Protein AF-A0A2N1Y2F4-F1 (afdb_monomer_lite)

Structure (mmCIF, N/CA/C/O backbone):
data_AF-A0A2N1Y2F4-F1
#
_entry.id   AF-A0A2N1Y2F4-F1
#
loop_
_atom_site.group_PDB
_atom_site.id
_atom_site.type_symbol
_atom_site.label_atom_id
_atom_site.label_alt_id
_atom_site.label_comp_id
_atom_site.label_asym_id
_atom_site.label_entity_id
_atom_site.label_seq_id
_atom_site.pdbx_PDB_ins_code
_atom_site.Cartn_x
_atom_site.Cartn_y
_atom_site.Cartn_z
_atom_site.occupancy
_atom_site.B_iso_or_equiv
_atom_site.auth_seq_id
_atom_site.auth_comp_id
_atom_site.auth_asym_id
_atom_site.auth_atom_id
_atom_site.pdbx_PDB_model_num
ATOM 1 N N . MET A 1 1 ? 34.103 -1.030 -14.761 1.00 36.00 1 MET A N 1
ATOM 2 C CA . MET A 1 1 ? 32.883 -1.861 -14.714 1.00 36.00 1 MET A CA 1
ATOM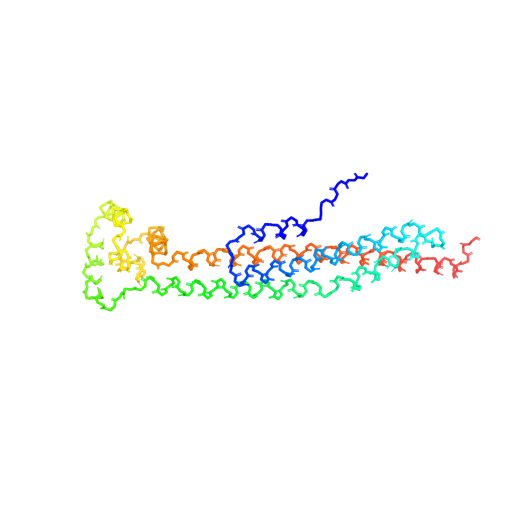 3 C C . MET A 1 1 ? 32.231 -1.621 -13.365 1.00 36.00 1 MET A C 1
ATOM 5 O O . MET A 1 1 ? 32.636 -2.229 -12.389 1.00 36.00 1 MET A O 1
ATOM 9 N N . THR A 1 2 ? 31.336 -0.640 -13.275 1.00 37.69 2 THR A N 1
ATOM 10 C CA . THR A 1 2 ? 30.526 -0.423 -12.071 1.00 37.69 2 THR A CA 1
ATOM 11 C C . THR A 1 2 ? 29.479 -1.523 -11.990 1.00 37.69 2 THR A C 1
ATOM 13 O O . THR A 1 2 ? 28.855 -1.870 -12.994 1.00 37.69 2 THR A O 1
ATOM 16 N N . ASP A 1 3 ? 29.346 -2.105 -10.806 1.00 40.69 3 ASP A N 1
ATOM 17 C CA . ASP A 1 3 ? 28.430 -3.195 -10.509 1.00 40.69 3 ASP A CA 1
ATOM 18 C C . ASP A 1 3 ? 26.986 -2.666 -10.550 1.00 40.69 3 ASP A C 1
ATOM 20 O O . ASP A 1 3 ? 26.437 -2.155 -9.575 1.00 40.69 3 ASP A O 1
ATOM 24 N N . PHE A 1 4 ? 26.399 -2.663 -11.747 1.00 45.97 4 PHE A N 1
ATOM 25 C CA . PHE A 1 4 ? 25.019 -2.250 -11.982 1.00 45.97 4 PHE A CA 1
ATOM 26 C C . PHE A 1 4 ? 24.084 -3.407 -11.633 1.00 45.97 4 PHE A C 1
ATOM 28 O O . PHE A 1 4 ? 23.581 -4.104 -12.522 1.00 45.97 4 PHE A O 1
ATOM 35 N N . SER A 1 5 ? 23.863 -3.605 -10.334 1.00 59.50 5 SER A N 1
ATOM 36 C CA . SER A 1 5 ? 22.701 -4.340 -9.832 1.00 59.50 5 SER A CA 1
ATOM 37 C C . SER A 1 5 ? 21.440 -3.747 -10.468 1.00 59.50 5 SER A C 1
ATOM 39 O O . SER A 1 5 ? 21.236 -2.534 -10.429 1.00 59.50 5 SER A O 1
ATOM 41 N N . ASN A 1 6 ? 20.622 -4.581 -11.117 1.00 70.88 6 ASN A N 1
ATOM 42 C CA . ASN A 1 6 ? 19.377 -4.147 -11.745 1.00 70.88 6 ASN A CA 1
ATOM 43 C C . ASN A 1 6 ? 18.407 -3.710 -10.628 1.00 70.88 6 ASN A C 1
ATOM 45 O O . ASN A 1 6 ? 17.896 -4.578 -9.916 1.00 70.88 6 ASN A O 1
ATOM 49 N N . PRO A 1 7 ? 18.111 -2.409 -10.454 1.00 75.00 7 PRO A N 1
ATOM 50 C CA . PRO A 1 7 ? 17.315 -1.935 -9.322 1.00 75.00 7 PRO A CA 1
ATOM 51 C C . PRO A 1 7 ? 15.892 -2.517 -9.317 1.00 75.00 7 PRO A C 1
ATOM 53 O O . PRO A 1 7 ? 15.307 -2.688 -8.250 1.00 75.00 7 PRO A O 1
ATOM 56 N N . LEU A 1 8 ? 15.354 -2.915 -10.479 1.00 77.06 8 LEU A N 1
ATOM 57 C CA . LEU A 1 8 ? 14.063 -3.608 -10.556 1.00 77.06 8 LEU A CA 1
ATOM 58 C C . LEU A 1 8 ? 14.123 -5.041 -10.026 1.00 77.06 8 LEU A C 1
ATOM 60 O O . LEU A 1 8 ? 13.128 -5.529 -9.502 1.00 77.06 8 LEU A O 1
ATOM 64 N N . SER A 1 9 ? 15.269 -5.718 -10.124 1.00 75.56 9 SER A N 1
ATOM 65 C CA . SER A 1 9 ? 15.436 -7.047 -9.522 1.00 75.56 9 SER A CA 1
ATOM 66 C C . SER A 1 9 ? 15.435 -6.981 -7.992 1.00 75.56 9 SER A C 1
ATOM 68 O O . SER A 1 9 ? 14.791 -7.809 -7.354 1.00 75.56 9 SER A O 1
ATOM 70 N N . ALA A 1 10 ? 16.046 -5.942 -7.411 1.00 78.56 10 ALA A N 1
ATOM 71 C CA . ALA A 1 10 ? 15.989 -5.686 -5.973 1.00 78.56 10 ALA A CA 1
ATOM 72 C C . ALA A 1 10 ? 14.560 -5.353 -5.504 1.00 78.56 10 ALA A C 1
ATOM 74 O O . ALA A 1 10 ? 14.121 -5.851 -4.470 1.00 78.56 10 ALA A O 1
ATOM 75 N N . LEU A 1 11 ? 13.806 -4.565 -6.285 1.00 74.31 11 LEU A N 1
ATOM 76 C CA . LEU A 1 11 ? 12.382 -4.326 -6.018 1.00 74.31 11 LEU A CA 1
ATOM 77 C C . LEU A 1 11 ? 11.557 -5.613 -6.127 1.00 74.31 11 LEU A C 1
ATOM 79 O O . LEU A 1 11 ? 10.716 -5.870 -5.275 1.00 74.31 11 LEU A O 1
ATOM 83 N N . GLY A 1 12 ? 11.818 -6.446 -7.136 1.00 73.88 12 GLY A N 1
ATOM 84 C CA . GLY A 1 12 ? 11.143 -7.731 -7.308 1.00 73.88 12 GLY A CA 1
ATOM 85 C C . GLY A 1 12 ? 11.365 -8.670 -6.122 1.00 73.88 12 GLY A C 1
ATOM 86 O O . GLY A 1 12 ? 10.402 -9.239 -5.616 1.00 73.88 12 GLY A O 1
ATOM 87 N N . ALA A 1 13 ? 12.606 -8.778 -5.635 1.00 78.56 13 ALA A N 1
ATOM 88 C CA . ALA A 1 13 ? 12.932 -9.558 -4.441 1.00 78.56 13 ALA A CA 1
ATOM 89 C C . ALA A 1 13 ? 12.181 -9.041 -3.204 1.00 78.56 13 ALA A C 1
ATOM 91 O O . ALA A 1 13 ? 11.563 -9.827 -2.495 1.00 78.56 13 ALA A O 1
ATOM 92 N N . ARG A 1 14 ? 12.136 -7.717 -3.012 1.00 76.44 14 ARG A N 1
ATOM 93 C CA . ARG A 1 14 ? 11.389 -7.094 -1.911 1.00 76.44 14 ARG A CA 1
ATOM 94 C C . ARG A 1 14 ? 9.881 -7.331 -1.973 1.00 76.44 14 ARG A C 1
ATOM 96 O O . ARG A 1 14 ? 9.269 -7.519 -0.931 1.00 76.44 14 ARG A O 1
ATOM 103 N N . ILE A 1 15 ? 9.262 -7.354 -3.158 1.00 77.31 15 ILE A N 1
ATOM 104 C CA . ILE A 1 15 ? 7.830 -7.696 -3.256 1.00 77.31 15 ILE A CA 1
ATOM 105 C C . ILE A 1 15 ? 7.583 -9.148 -2.834 1.00 77.31 15 ILE A C 1
ATOM 107 O O . ILE A 1 15 ? 6.550 -9.436 -2.239 1.00 77.31 15 ILE A O 1
ATOM 111 N N . LEU A 1 16 ? 8.513 -10.061 -3.124 1.00 79.00 16 LEU A N 1
ATOM 112 C CA . LEU A 1 16 ? 8.381 -11.469 -2.739 1.00 79.00 16 LEU A CA 1
ATOM 113 C C . LEU A 1 16 ? 8.523 -11.699 -1.226 1.00 79.00 16 LEU A C 1
ATOM 115 O O . LEU A 1 16 ? 8.080 -12.735 -0.740 1.00 79.00 16 LEU A O 1
ATOM 119 N N . GLU A 1 17 ? 9.103 -10.746 -0.493 1.00 81.38 17 GLU A N 1
ATOM 120 C CA . GLU A 1 17 ? 9.156 -10.752 0.976 1.00 81.38 17 GLU A CA 1
ATOM 121 C C . GLU A 1 17 ? 7.833 -10.295 1.614 1.00 81.38 17 GLU A C 1
ATOM 123 O O . GLU A 1 17 ? 7.603 -10.540 2.798 1.00 81.38 17 GLU A O 1
ATOM 128 N N . LEU A 1 18 ? 6.948 -9.644 0.847 1.00 80.75 18 LEU A N 1
ATOM 129 C CA . LEU A 1 18 ? 5.637 -9.236 1.342 1.00 80.75 18 LEU A CA 1
ATOM 130 C C . LEU A 1 18 ? 4.714 -10.453 1.516 1.00 80.75 18 LEU A C 1
ATOM 132 O O . LEU A 1 18 ? 4.813 -11.430 0.765 1.00 80.75 18 LEU A O 1
ATOM 136 N N . PRO A 1 19 ? 3.740 -10.377 2.440 1.00 83.81 19 PRO A N 1
ATOM 137 C CA . PRO A 1 19 ? 2.675 -11.365 2.543 1.00 83.81 19 PRO A CA 1
ATOM 138 C C . PRO A 1 19 ? 2.032 -11.697 1.183 1.00 83.81 19 PRO A C 1
ATOM 140 O O . PRO A 1 19 ? 1.782 -10.823 0.342 1.00 83.81 19 PRO A O 1
ATOM 143 N N . SER A 1 20 ? 1.764 -12.985 0.952 1.00 86.19 20 SER A N 1
ATOM 144 C CA . SER A 1 20 ? 1.361 -13.496 -0.361 1.00 86.19 20 SER A CA 1
ATOM 145 C C . SER A 1 20 ? -0.127 -13.269 -0.661 1.00 86.19 20 SER A C 1
ATOM 147 O O . SER A 1 20 ? -0.943 -14.195 -0.629 1.00 86.19 20 SER A O 1
ATOM 149 N N . PHE A 1 21 ? -0.478 -12.039 -1.014 1.00 87.94 21 PHE A N 1
ATOM 150 C CA . PHE A 1 21 ? -1.798 -11.651 -1.495 1.00 87.94 21 PHE A CA 1
ATOM 151 C C . PHE A 1 21 ? -1.856 -11.610 -3.026 1.00 87.94 21 PHE A C 1
ATOM 153 O O . PHE A 1 21 ? -0.847 -11.646 -3.733 1.00 87.94 21 PHE A O 1
ATOM 160 N N . THR A 1 22 ? -3.066 -11.555 -3.583 1.00 84.00 22 THR A N 1
ATOM 161 C CA . THR A 1 22 ? -3.244 -11.471 -5.043 1.00 84.00 22 THR A CA 1
ATOM 162 C C . THR A 1 22 ? -2.635 -10.185 -5.611 1.00 84.00 22 THR A C 1
ATOM 164 O O . THR A 1 22 ? -2.005 -10.227 -6.668 1.00 84.00 22 THR A O 1
ATOM 167 N N . SER A 1 23 ? -2.749 -9.069 -4.883 1.00 81.44 23 SER A N 1
ATOM 168 C CA . SER A 1 23 ? -2.142 -7.781 -5.238 1.00 81.44 23 SER A CA 1
ATOM 169 C C . SER A 1 23 ? -0.611 -7.852 -5.276 1.00 81.44 23 SER A C 1
ATOM 171 O O . SER A 1 23 ? -0.013 -7.433 -6.267 1.00 81.44 23 SER A O 1
ATOM 173 N N . THR A 1 24 ? 0.029 -8.446 -4.262 1.00 82.94 24 THR A N 1
ATOM 174 C CA . THR A 1 24 ? 1.496 -8.573 -4.200 1.00 82.94 24 THR A CA 1
ATOM 175 C C . THR A 1 24 ? 2.037 -9.529 -5.259 1.00 82.94 24 THR A C 1
ATOM 177 O O . THR A 1 24 ? 3.018 -9.204 -5.924 1.00 82.94 24 THR A O 1
ATOM 180 N N . ARG A 1 25 ? 1.355 -10.651 -5.532 1.00 87.88 25 ARG A N 1
ATOM 181 C CA . ARG A 1 25 ? 1.723 -11.5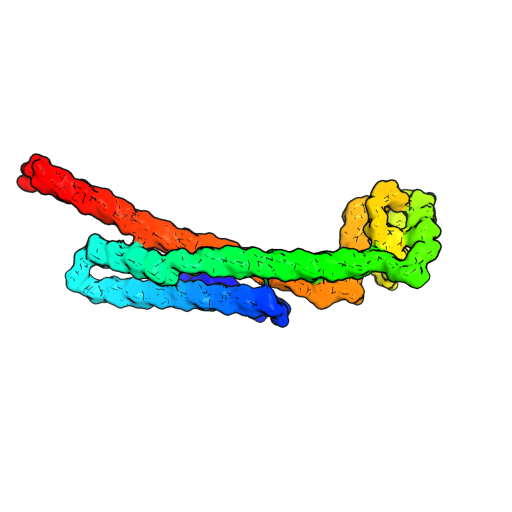58 -6.638 1.00 87.88 25 ARG A CA 1
ATOM 182 C C . ARG A 1 25 ? 1.655 -10.873 -8.003 1.00 87.88 25 ARG A C 1
ATOM 184 O O . ARG A 1 25 ? 2.586 -10.997 -8.796 1.00 87.88 25 ARG A O 1
ATOM 191 N N . SER A 1 26 ? 0.578 -10.131 -8.266 1.00 86.94 26 SER A N 1
ATOM 192 C CA . SER A 1 26 ? 0.427 -9.378 -9.518 1.00 86.94 26 SER A CA 1
ATOM 193 C C . SER A 1 26 ? 1.477 -8.269 -9.649 1.00 86.94 26 SER A C 1
ATOM 195 O O . SER A 1 26 ? 1.974 -7.996 -10.745 1.00 86.94 26 SER A O 1
ATOM 197 N N . ALA A 1 27 ? 1.835 -7.618 -8.541 1.00 87.12 27 ALA A N 1
ATOM 198 C CA . ALA A 1 27 ? 2.897 -6.623 -8.522 1.00 87.12 27 ALA A CA 1
ATOM 199 C C . ALA A 1 27 ? 4.262 -7.263 -8.825 1.00 87.12 27 ALA A C 1
ATOM 201 O O . ALA A 1 27 ? 4.980 -6.779 -9.701 1.00 87.12 27 ALA A O 1
ATOM 202 N N . ALA A 1 28 ? 4.574 -8.403 -8.197 1.00 86.75 28 ALA A N 1
ATOM 203 C CA . ALA A 1 28 ? 5.805 -9.157 -8.432 1.00 86.75 28 ALA A CA 1
ATOM 204 C C . ALA A 1 28 ? 5.943 -9.580 -9.900 1.00 86.75 28 ALA A C 1
ATOM 206 O O . ALA A 1 28 ? 7.003 -9.389 -10.494 1.00 86.75 28 ALA A O 1
ATOM 207 N N . SER A 1 29 ? 4.871 -10.090 -10.520 1.00 89.38 29 SER A N 1
ATOM 208 C CA . SER A 1 29 ? 4.899 -10.461 -11.941 1.00 89.38 29 SER A CA 1
ATOM 209 C C . SER A 1 29 ? 5.126 -9.255 -12.852 1.00 89.38 29 SER A C 1
ATOM 211 O O . SER A 1 29 ? 5.857 -9.357 -13.837 1.00 89.38 29 SER A O 1
ATOM 213 N N . THR A 1 30 ? 4.541 -8.102 -12.515 1.00 89.81 30 THR A N 1
ATOM 214 C CA . THR A 1 30 ? 4.695 -6.866 -13.299 1.00 89.81 30 THR A CA 1
ATOM 215 C C . THR A 1 30 ? 6.125 -6.329 -13.205 1.00 89.81 30 THR A C 1
ATOM 217 O O . THR A 1 30 ? 6.738 -6.031 -14.229 1.00 89.81 30 THR A O 1
ATOM 220 N N . ILE A 1 31 ? 6.703 -6.278 -11.998 1.00 88.62 31 ILE A N 1
ATOM 221 C CA . ILE A 1 31 ? 8.111 -5.893 -11.812 1.00 88.62 31 ILE A CA 1
ATOM 222 C C . ILE A 1 31 ? 9.051 -6.907 -12.471 1.00 88.62 31 ILE A C 1
ATOM 224 O O . ILE A 1 31 ? 10.021 -6.509 -13.114 1.00 88.62 31 ILE A O 1
ATOM 228 N N . GLY A 1 32 ? 8.755 -8.204 -12.373 1.00 85.81 32 GLY A N 1
ATOM 229 C CA . GLY A 1 32 ? 9.522 -9.259 -13.033 1.00 85.81 32 GLY A CA 1
ATOM 230 C C . GLY A 1 32 ? 9.568 -9.082 -14.552 1.00 85.81 32 GLY A C 1
ATOM 231 O O . GLY A 1 32 ? 10.646 -9.137 -15.146 1.00 85.81 32 GLY A O 1
ATOM 232 N N . ALA A 1 33 ? 8.429 -8.782 -15.181 1.00 89.12 33 ALA A N 1
ATOM 233 C CA . ALA A 1 33 ? 8.358 -8.505 -16.614 1.00 89.12 33 ALA A CA 1
ATOM 234 C C . ALA A 1 33 ? 9.187 -7.269 -17.013 1.00 89.12 33 ALA A C 1
ATOM 236 O O . ALA A 1 33 ? 9.965 -7.331 -17.970 1.00 89.12 33 ALA A O 1
ATOM 237 N N . ALA A 1 34 ? 9.091 -6.178 -16.247 1.00 88.19 34 ALA A N 1
ATOM 238 C CA . ALA A 1 34 ? 9.880 -4.968 -16.480 1.00 88.19 34 ALA A CA 1
ATOM 239 C C . ALA A 1 34 ? 11.392 -5.213 -16.295 1.00 88.19 34 ALA A C 1
ATOM 241 O O . ALA A 1 34 ? 12.209 -4.778 -17.109 1.00 88.19 34 ALA A O 1
ATOM 242 N N . SER A 1 35 ? 11.771 -5.978 -15.269 1.00 87.88 35 SER A N 1
ATOM 243 C CA . SER A 1 35 ? 13.155 -6.386 -15.005 1.00 87.88 35 SER A CA 1
ATOM 244 C C . SER A 1 35 ? 13.732 -7.243 -16.140 1.00 87.88 35 SER A C 1
ATOM 246 O O . SER A 1 35 ? 14.869 -7.031 -16.578 1.00 87.88 35 SER A O 1
ATOM 248 N N . GLN A 1 36 ? 12.936 -8.169 -16.682 1.00 89.50 36 GLN A N 1
ATOM 249 C CA . GLN A 1 36 ? 13.331 -8.967 -17.840 1.00 89.50 36 GLN A CA 1
ATOM 250 C C . GLN A 1 36 ? 13.494 -8.096 -19.092 1.00 89.50 36 GLN A C 1
ATOM 252 O O . GLN A 1 36 ? 14.432 -8.303 -19.864 1.00 89.50 36 GLN A O 1
ATOM 257 N N . ALA A 1 37 ? 12.625 -7.099 -19.292 1.00 88.00 37 ALA A N 1
ATOM 258 C CA . ALA A 1 37 ? 12.740 -6.160 -20.404 1.00 88.00 37 ALA A CA 1
ATOM 259 C C . ALA A 1 37 ? 14.050 -5.353 -20.346 1.00 88.00 37 ALA A C 1
ATOM 261 O O . ALA A 1 37 ? 14.723 -5.235 -21.373 1.00 88.00 37 ALA A O 1
ATOM 262 N N . LEU A 1 38 ? 14.458 -4.879 -19.161 1.00 87.12 38 LEU A N 1
ATOM 263 C CA . LEU A 1 38 ? 15.757 -4.219 -18.964 1.00 87.12 38 LEU A CA 1
ATOM 264 C C . LEU A 1 38 ? 16.937 -5.162 -19.211 1.00 87.12 38 LEU A C 1
ATOM 266 O O . LEU A 1 38 ? 17.891 -4.790 -19.891 1.00 87.12 38 LEU A O 1
ATOM 270 N N . THR A 1 39 ? 16.872 -6.391 -18.700 1.00 87.69 39 THR A N 1
ATOM 271 C CA . THR A 1 39 ? 17.926 -7.396 -18.916 1.00 87.69 39 THR A CA 1
ATOM 272 C C . THR A 1 39 ? 18.108 -7.693 -20.407 1.00 87.69 39 THR A C 1
ATOM 274 O O . THR A 1 39 ? 19.232 -7.738 -20.906 1.00 87.69 39 THR A O 1
ATOM 277 N N . ASN A 1 40 ? 17.002 -7.830 -21.143 1.00 88.50 40 ASN A N 1
ATOM 278 C CA . ASN A 1 40 ? 17.025 -8.032 -22.589 1.00 88.50 40 ASN A CA 1
ATOM 279 C C . ASN A 1 40 ? 17.591 -6.810 -23.326 1.00 88.50 40 ASN A C 1
ATOM 281 O O . ASN A 1 40 ? 18.413 -6.982 -24.220 1.00 88.50 40 ASN A O 1
ATOM 285 N N . LEU A 1 41 ? 17.197 -5.591 -22.936 1.00 87.75 41 LEU A N 1
ATOM 286 C CA . LEU A 1 41 ? 17.756 -4.361 -23.503 1.00 87.75 41 LEU A CA 1
ATOM 287 C C . LEU A 1 41 ? 19.274 -4.306 -23.308 1.00 87.75 41 LEU A C 1
ATOM 289 O O . LEU A 1 41 ? 20.000 -4.060 -24.263 1.00 87.75 41 LEU A O 1
ATOM 293 N N . ARG A 1 42 ? 19.761 -4.591 -22.097 1.00 86.44 42 ARG A N 1
ATOM 294 C CA . ARG A 1 42 ? 21.196 -4.611 -21.794 1.00 86.44 42 ARG A CA 1
ATOM 295 C C . ARG A 1 42 ? 21.951 -5.613 -22.657 1.00 86.44 42 ARG A C 1
ATOM 297 O O . ARG A 1 42 ? 22.981 -5.264 -23.222 1.00 86.44 42 ARG A O 1
ATOM 304 N N . ARG A 1 43 ? 21.413 -6.824 -22.806 1.00 87.94 43 ARG A N 1
ATOM 305 C CA . ARG A 1 43 ? 21.998 -7.843 -23.683 1.00 87.94 43 ARG A CA 1
ATOM 306 C C . ARG A 1 43 ? 22.057 -7.370 -25.135 1.00 87.94 43 ARG A C 1
ATOM 308 O O . ARG A 1 43 ? 23.082 -7.540 -25.784 1.00 87.94 43 ARG A O 1
ATOM 315 N N . ASP A 1 44 ? 20.985 -6.745 -25.625 1.00 86.81 44 ASP A N 1
ATOM 316 C CA . ASP A 1 44 ? 20.948 -6.181 -26.976 1.00 86.81 44 ASP A CA 1
ATOM 317 C C . ASP A 1 44 ? 22.004 -5.056 -27.133 1.00 86.81 44 ASP A C 1
ATOM 319 O O . ASP A 1 44 ? 22.684 -4.992 -28.156 1.00 86.81 44 ASP A O 1
ATOM 323 N N . MET A 1 45 ? 22.206 -4.207 -26.113 1.00 84.12 45 MET A N 1
ATOM 324 C CA . MET A 1 45 ? 23.246 -3.163 -26.114 1.00 84.12 45 MET A CA 1
ATOM 325 C C . MET A 1 45 ? 24.672 -3.732 -26.096 1.00 84.12 45 MET A C 1
ATOM 327 O O . MET A 1 45 ? 25.540 -3.212 -26.791 1.00 84.12 45 MET A O 1
ATOM 331 N N . GLU A 1 46 ? 24.926 -4.799 -25.335 1.00 87.19 46 GLU A N 1
ATOM 332 C CA . GLU A 1 46 ? 26.235 -5.468 -25.293 1.00 87.19 46 GLU A CA 1
ATOM 333 C C . GLU A 1 46 ? 26.600 -6.075 -26.654 1.00 87.19 46 GLU A C 1
ATOM 335 O O . GLU A 1 46 ? 27.742 -5.959 -27.095 1.00 87.19 46 GLU A O 1
ATOM 340 N N . VAL A 1 47 ? 25.621 -6.661 -27.353 1.00 88.88 47 VAL A N 1
ATOM 341 C CA . VAL A 1 47 ? 25.809 -7.166 -28.722 1.00 88.88 47 VAL A CA 1
ATOM 342 C C . VAL A 1 47 ? 26.118 -6.021 -29.690 1.00 88.88 47 VAL A C 1
ATOM 344 O O . VAL A 1 47 ? 27.026 -6.149 -30.509 1.00 88.88 47 VAL A O 1
ATOM 347 N N . LEU A 1 48 ? 25.421 -4.885 -29.580 1.00 85.31 48 LEU A N 1
ATOM 348 C CA . LEU A 1 48 ? 25.690 -3.715 -30.425 1.00 85.31 48 LEU A CA 1
ATOM 349 C C . LEU A 1 48 ? 27.067 -3.101 -30.185 1.00 85.31 48 LEU A C 1
ATOM 351 O O . LEU A 1 48 ? 27.719 -2.692 -31.140 1.00 85.31 48 LEU A O 1
ATOM 355 N N . ALA A 1 49 ? 27.528 -3.067 -28.936 1.00 83.12 49 ALA A N 1
ATOM 356 C CA . ALA A 1 49 ? 28.853 -2.553 -28.600 1.00 83.12 49 ALA A CA 1
ATOM 357 C C . ALA A 1 49 ? 29.989 -3.389 -29.222 1.00 83.12 49 ALA A C 1
ATOM 359 O O . ALA A 1 49 ? 31.092 -2.886 -29.428 1.00 83.12 49 ALA A O 1
ATOM 360 N N . GLN A 1 50 ? 29.733 -4.664 -29.528 1.00 89.44 50 GLN A N 1
ATOM 361 C CA . GLN A 1 50 ? 30.695 -5.556 -30.179 1.00 89.44 50 GLN A CA 1
ATOM 362 C C . GLN A 1 50 ? 30.680 -5.442 -31.712 1.00 89.44 50 GLN A C 1
ATOM 364 O O . GLN A 1 50 ? 31.609 -5.927 -32.365 1.00 89.44 50 GLN A O 1
ATOM 369 N N . ASP A 1 51 ? 29.669 -4.794 -32.298 1.00 86.25 51 ASP A N 1
ATOM 370 C CA . ASP A 1 51 ? 29.558 -4.628 -33.744 1.00 86.25 51 ASP A CA 1
ATOM 371 C C . ASP A 1 51 ? 30.495 -3.521 -34.250 1.00 86.25 51 ASP A C 1
ATOM 373 O O . ASP A 1 51 ? 30.186 -2.327 -34.220 1.00 86.25 51 ASP A O 1
ATOM 377 N N . ARG A 1 52 ? 31.660 -3.948 -34.751 1.00 85.25 52 ARG A N 1
ATOM 378 C CA . ARG A 1 52 ? 32.693 -3.074 -35.334 1.00 85.25 52 ARG A CA 1
ATOM 379 C C . ARG A 1 52 ? 32.305 -2.473 -36.685 1.00 85.25 52 ARG A C 1
ATOM 381 O O . ARG A 1 52 ? 33.037 -1.628 -37.190 1.00 85.25 52 ARG A O 1
ATOM 388 N N . THR A 1 53 ? 31.216 -2.933 -37.299 1.00 88.00 53 THR A N 1
ATOM 389 C CA . THR A 1 53 ? 30.775 -2.438 -38.611 1.00 88.00 53 THR A CA 1
ATOM 390 C C . THR A 1 53 ? 29.890 -1.198 -38.501 1.00 88.00 53 THR A C 1
ATOM 392 O O . THR A 1 53 ? 29.696 -0.495 -39.494 1.00 88.00 53 THR A O 1
ATOM 395 N N . MET A 1 54 ? 29.382 -0.892 -37.301 1.00 79.31 54 MET A N 1
ATOM 396 C CA . MET A 1 54 ? 28.574 0.298 -37.055 1.00 79.31 54 MET A CA 1
ATOM 397 C C . MET A 1 54 ? 29.429 1.503 -36.660 1.00 79.31 54 MET A C 1
ATOM 399 O O . MET A 1 54 ? 30.356 1.408 -35.861 1.00 79.31 54 MET A O 1
ATOM 403 N N . THR A 1 55 ? 29.051 2.672 -37.177 1.00 86.81 55 THR A N 1
ATOM 404 C CA . THR A 1 55 ? 29.540 3.957 -36.668 1.00 86.81 55 THR A CA 1
ATOM 405 C C . THR A 1 55 ? 28.935 4.246 -35.295 1.00 86.81 55 THR A C 1
ATOM 407 O O . THR A 1 55 ? 27.837 3.775 -34.989 1.00 86.81 55 THR A O 1
ATOM 410 N N . GLU A 1 56 ? 29.599 5.074 -34.486 1.00 78.12 56 GLU A N 1
ATOM 411 C CA . GLU A 1 56 ? 29.100 5.480 -33.160 1.00 78.12 56 GLU A CA 1
ATOM 412 C C . GLU A 1 56 ? 27.679 6.067 -33.232 1.00 78.12 56 GLU A C 1
ATOM 414 O O . GLU A 1 56 ? 26.799 5.696 -32.456 1.00 78.12 56 GLU A O 1
ATOM 419 N N . ALA A 1 57 ? 27.411 6.908 -34.236 1.00 73.00 57 ALA A N 1
ATOM 420 C CA . ALA A 1 57 ? 26.077 7.456 -34.480 1.00 73.00 57 ALA A CA 1
ATOM 421 C C . ALA A 1 57 ? 25.043 6.360 -34.805 1.00 73.00 57 ALA A C 1
ATOM 423 O O . ALA A 1 57 ? 23.923 6.387 -34.302 1.00 73.00 57 ALA A O 1
ATOM 424 N N . GLY A 1 58 ? 25.418 5.361 -35.611 1.00 76.88 58 GLY A N 1
ATOM 425 C CA . GLY A 1 58 ? 24.547 4.226 -35.915 1.00 76.88 58 GLY A CA 1
ATOM 426 C C . GLY A 1 58 ? 24.239 3.371 -34.683 1.00 76.88 58 GLY A C 1
ATOM 427 O O . GLY A 1 58 ? 23.098 2.934 -34.514 1.00 76.88 58 GLY A O 1
ATOM 428 N N . GLN A 1 59 ? 25.228 3.156 -33.811 1.00 78.69 59 GLN A N 1
ATOM 429 C CA . GLN A 1 59 ? 25.045 2.428 -32.554 1.00 78.69 59 GLN A CA 1
ATOM 430 C C . GLN A 1 59 ? 24.056 3.161 -31.635 1.00 78.69 59 GLN A C 1
ATOM 432 O O . GLN A 1 59 ? 23.122 2.533 -31.134 1.00 78.69 59 GLN A O 1
ATOM 437 N N . LEU A 1 60 ? 24.175 4.486 -31.488 1.00 76.12 60 LEU A N 1
ATOM 438 C CA . LEU A 1 60 ? 23.255 5.301 -30.681 1.00 76.12 60 LEU A CA 1
ATOM 439 C C . LEU A 1 60 ? 21.805 5.245 -31.193 1.00 76.12 60 LEU A C 1
ATOM 441 O O . LEU A 1 60 ? 20.890 4.970 -30.410 1.00 76.12 60 LEU A O 1
ATOM 445 N N . ALA A 1 61 ? 21.587 5.402 -32.504 1.00 79.06 61 ALA A N 1
ATOM 446 C CA . ALA A 1 61 ? 20.258 5.290 -33.115 1.00 79.06 61 ALA A CA 1
ATOM 447 C C . ALA A 1 61 ? 19.611 3.920 -32.849 1.00 79.06 61 ALA A C 1
ATOM 449 O O . ALA A 1 61 ? 18.405 3.795 -32.584 1.00 79.06 61 ALA A O 1
ATOM 450 N N . ARG A 1 62 ? 20.426 2.861 -32.922 1.00 83.94 62 ARG A N 1
ATOM 451 C CA . ARG A 1 62 ? 19.988 1.484 -32.702 1.00 83.94 62 ARG A CA 1
ATOM 452 C C . ARG A 1 62 ? 19.639 1.242 -31.236 1.00 83.94 62 ARG A C 1
ATOM 454 O O . ARG A 1 62 ? 18.586 0.660 -30.976 1.00 83.94 62 ARG A O 1
ATOM 461 N N . VAL A 1 63 ? 20.456 1.739 -30.305 1.00 85.31 63 VAL A N 1
ATOM 462 C CA . VAL A 1 63 ? 20.178 1.693 -28.862 1.00 85.31 63 VAL A CA 1
ATOM 463 C C . VAL A 1 63 ? 18.848 2.378 -28.561 1.00 85.31 63 VAL A C 1
ATOM 465 O O . VAL A 1 63 ? 17.975 1.749 -27.977 1.00 85.31 63 VAL A O 1
ATOM 468 N N . ALA A 1 64 ? 18.611 3.597 -29.044 1.00 80.88 64 ALA A N 1
ATOM 469 C CA . ALA A 1 64 ? 17.359 4.312 -28.784 1.00 80.88 64 ALA A CA 1
ATOM 470 C C . ALA A 1 64 ? 16.111 3.610 -29.350 1.00 80.88 64 ALA A C 1
ATOM 472 O O . ALA A 1 64 ? 15.055 3.564 -28.705 1.00 80.88 64 ALA A O 1
ATOM 473 N N . THR A 1 65 ? 16.235 3.019 -30.544 1.00 86.12 65 THR A N 1
ATOM 474 C CA . THR A 1 65 ? 15.168 2.214 -31.158 1.00 86.12 65 THR A CA 1
ATOM 475 C C . THR A 1 65 ? 14.857 0.988 -30.303 1.00 86.12 65 THR A C 1
ATOM 477 O O . THR A 1 65 ? 13.688 0.684 -30.053 1.00 86.12 65 THR A O 1
ATOM 480 N N . LEU A 1 66 ? 15.890 0.293 -29.818 1.00 87.31 66 LEU A N 1
ATOM 481 C CA . LEU A 1 66 ? 15.735 -0.855 -28.928 1.00 87.31 66 LEU A CA 1
ATOM 482 C C . LEU A 1 66 ? 15.133 -0.447 -27.585 1.00 87.31 66 LEU A C 1
ATOM 484 O O . LEU A 1 66 ? 14.165 -1.075 -27.162 1.00 87.31 66 LEU A O 1
ATOM 488 N N . THR A 1 67 ? 15.621 0.622 -26.955 1.00 85.56 67 THR A N 1
ATOM 489 C CA . THR A 1 67 ? 15.084 1.146 -25.692 1.00 85.56 67 THR A CA 1
ATOM 490 C C . THR A 1 67 ? 13.601 1.463 -25.834 1.00 85.56 67 THR A C 1
ATOM 492 O O . THR A 1 67 ? 12.782 0.973 -25.057 1.00 85.56 67 THR A O 1
ATOM 495 N N . THR A 1 68 ? 13.215 2.187 -26.887 1.00 87.44 68 THR A N 1
ATOM 496 C CA . THR A 1 68 ? 11.806 2.509 -27.151 1.00 87.44 68 THR A CA 1
ATOM 497 C C . THR A 1 68 ? 10.979 1.246 -27.393 1.00 87.44 68 THR A C 1
ATOM 499 O O . THR A 1 68 ? 9.916 1.078 -26.794 1.00 87.44 68 THR A O 1
ATOM 502 N N . ARG A 1 69 ? 11.464 0.316 -28.224 1.00 88.81 69 ARG A N 1
ATOM 503 C CA . ARG A 1 69 ? 10.752 -0.931 -28.542 1.00 88.81 69 ARG A CA 1
ATOM 504 C C . ARG A 1 69 ? 10.566 -1.831 -27.319 1.00 88.81 69 ARG A C 1
ATOM 506 O O . ARG A 1 69 ? 9.523 -2.466 -27.195 1.00 88.81 69 ARG A O 1
ATOM 513 N N . ARG A 1 70 ? 11.569 -1.918 -26.444 1.00 89.62 70 ARG A N 1
ATOM 514 C CA . ARG A 1 70 ? 11.557 -2.797 -25.266 1.00 89.62 70 ARG A CA 1
ATOM 515 C C . ARG A 1 70 ? 10.784 -2.194 -24.099 1.00 89.62 70 ARG A C 1
ATOM 517 O O . ARG A 1 70 ? 10.109 -2.935 -23.390 1.00 89.62 70 ARG A O 1
ATOM 524 N N . LEU A 1 71 ? 10.881 -0.879 -23.896 1.00 90.75 71 LEU A N 1
ATOM 525 C CA . LEU A 1 71 ? 10.419 -0.241 -22.665 1.00 90.75 71 LEU A CA 1
ATOM 526 C C . LEU A 1 71 ? 9.144 0.595 -22.819 1.00 90.75 71 LEU A C 1
ATOM 528 O O . LEU A 1 71 ? 8.484 0.827 -21.817 1.00 90.75 71 LEU A O 1
ATOM 532 N N . SER A 1 72 ? 8.734 1.022 -24.019 1.00 89.31 72 SER A N 1
ATOM 533 C CA . SER A 1 72 ? 7.622 1.990 -24.180 1.00 89.31 72 SER A CA 1
ATOM 534 C C . SER A 1 72 ? 6.288 1.579 -23.540 1.00 89.31 72 SER A C 1
ATOM 536 O O . SER A 1 72 ? 5.562 2.442 -23.054 1.00 89.31 72 SER A O 1
ATOM 538 N N . GLY A 1 73 ? 5.969 0.281 -23.493 1.00 91.06 73 GLY A N 1
ATOM 539 C CA . GLY A 1 73 ? 4.753 -0.229 -22.844 1.00 91.06 73 GLY A CA 1
ATOM 540 C C . GLY A 1 73 ? 4.878 -0.471 -21.333 1.00 91.06 73 GLY A C 1
ATOM 541 O O . GLY A 1 73 ? 3.865 -0.580 -20.645 1.00 91.06 73 GLY A O 1
ATOM 542 N N . GLN A 1 74 ? 6.100 -0.542 -20.803 1.00 92.31 74 GLN A N 1
ATOM 543 C CA . GLN A 1 74 ? 6.360 -0.939 -19.417 1.00 92.31 74 GLN A CA 1
ATOM 544 C C . GLN A 1 74 ? 5.872 0.098 -18.384 1.00 92.31 74 GLN A C 1
ATOM 546 O O . GLN A 1 74 ? 5.220 -0.315 -17.425 1.00 92.31 74 GLN A O 1
ATOM 551 N N . PRO A 1 75 ? 6.060 1.428 -18.563 1.00 92.50 75 PRO A N 1
ATOM 552 C CA . PRO A 1 75 ? 5.527 2.413 -17.622 1.00 92.50 75 PRO A CA 1
ATOM 553 C C . PRO A 1 75 ? 4.011 2.325 -17.454 1.00 92.50 75 PRO A C 1
ATOM 555 O O . PRO A 1 75 ? 3.507 2.390 -16.339 1.00 92.50 75 PRO A O 1
ATOM 558 N N . ALA A 1 76 ? 3.274 2.127 -18.552 1.00 94.31 76 ALA A N 1
ATOM 559 C CA . ALA A 1 76 ? 1.820 2.017 -18.501 1.00 94.31 76 ALA A CA 1
ATOM 560 C C . ALA A 1 76 ? 1.366 0.759 -17.741 1.00 94.31 76 ALA A C 1
ATOM 562 O O . ALA A 1 76 ? 0.402 0.823 -16.977 1.00 94.31 76 ALA A O 1
ATOM 563 N N . GLN A 1 77 ? 2.072 -0.364 -17.916 1.00 94.19 77 GLN A N 1
ATOM 564 C CA . GLN A 1 77 ? 1.808 -1.608 -17.185 1.00 94.19 77 GLN A CA 1
ATOM 565 C C . GLN A 1 77 ? 2.093 -1.455 -15.686 1.00 94.19 77 GLN A C 1
ATOM 567 O O . GLN A 1 77 ? 1.251 -1.821 -14.869 1.00 94.19 77 GLN A O 1
ATOM 572 N N . LEU A 1 78 ? 3.227 -0.849 -15.320 1.00 92.44 78 LEU A N 1
ATOM 573 C CA . LEU A 1 78 ? 3.591 -0.577 -13.926 1.00 92.44 78 LEU A CA 1
ATOM 574 C C . LEU A 1 78 ? 2.589 0.375 -13.257 1.00 92.44 78 LEU A C 1
ATOM 576 O O . LEU A 1 78 ? 2.088 0.070 -12.177 1.00 92.44 78 LEU A O 1
ATOM 580 N N . ALA A 1 79 ? 2.195 1.456 -13.937 1.00 94.31 79 ALA A N 1
ATOM 581 C CA . ALA A 1 79 ? 1.182 2.395 -13.451 1.00 94.31 79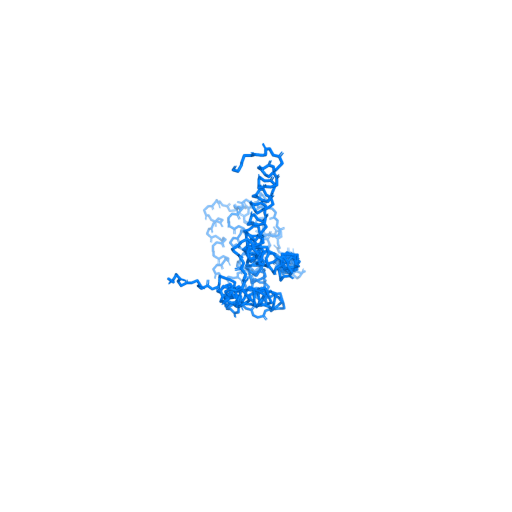 ALA A CA 1
ATOM 582 C C . ALA A 1 79 ? -0.210 1.755 -13.302 1.00 94.31 79 ALA A C 1
ATOM 584 O O . ALA A 1 79 ? -0.980 2.101 -12.402 1.00 94.31 79 ALA A O 1
ATOM 585 N N . ALA A 1 80 ? -0.588 0.845 -14.206 1.00 95.19 80 ALA A N 1
ATOM 586 C CA . ALA A 1 80 ? -1.831 0.083 -14.088 1.00 95.19 80 ALA A CA 1
ATOM 587 C C . ALA A 1 80 ? -1.783 -0.880 -12.894 1.00 95.19 80 ALA A C 1
ATOM 589 O O . ALA A 1 80 ? -2.734 -0.924 -12.114 1.00 95.19 80 ALA A O 1
ATOM 590 N N . GLY A 1 81 ? -0.661 -1.579 -12.705 1.00 92.69 81 GLY A N 1
ATOM 591 C CA . GLY A 1 81 ? -0.430 -2.421 -11.534 1.00 92.69 81 GLY A CA 1
ATOM 592 C C . GLY A 1 81 ? -0.492 -1.626 -10.229 1.00 92.69 81 GLY A C 1
ATOM 593 O O . GLY A 1 81 ?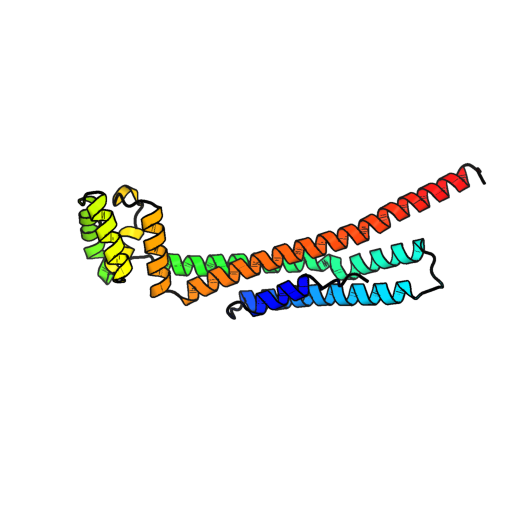 -1.150 -2.059 -9.289 1.00 92.69 81 GLY A O 1
ATOM 594 N N . ALA A 1 82 ? 0.134 -0.444 -10.179 1.00 93.31 82 ALA A N 1
ATOM 595 C CA . ALA A 1 82 ? 0.135 0.412 -8.993 1.00 93.31 82 ALA A CA 1
ATOM 596 C C . ALA A 1 82 ? -1.287 0.839 -8.613 1.00 93.31 82 ALA A C 1
ATOM 598 O O . ALA A 1 82 ? -1.673 0.758 -7.450 1.00 93.31 82 ALA A O 1
ATOM 599 N N . ARG A 1 83 ? -2.105 1.218 -9.605 1.00 95.75 83 ARG A N 1
ATOM 600 C CA . ARG A 1 83 ? -3.527 1.532 -9.398 1.00 95.75 83 ARG A CA 1
ATOM 601 C C . ARG A 1 83 ? -4.324 0.326 -8.906 1.00 95.75 83 ARG A C 1
ATOM 603 O O . ARG A 1 83 ? -5.154 0.482 -8.016 1.00 95.75 83 ARG A O 1
ATOM 610 N N . ALA A 1 84 ? -4.072 -0.862 -9.452 1.00 94.12 84 ALA A N 1
ATOM 611 C CA . ALA A 1 84 ? -4.731 -2.086 -9.000 1.00 94.12 84 ALA A CA 1
ATOM 612 C C . ALA A 1 84 ? -4.352 -2.436 -7.549 1.00 94.12 84 ALA A C 1
ATOM 614 O O . ALA A 1 84 ? -5.228 -2.752 -6.747 1.00 94.12 84 ALA A O 1
ATOM 615 N N . ALA A 1 85 ? -3.071 -2.316 -7.189 1.00 91.44 85 ALA A N 1
ATOM 616 C CA . ALA A 1 85 ? -2.593 -2.521 -5.825 1.00 91.44 85 ALA A CA 1
ATOM 617 C C . ALA A 1 85 ? -3.175 -1.479 -4.851 1.00 91.44 85 ALA A C 1
ATOM 619 O O . ALA A 1 85 ? -3.678 -1.851 -3.795 1.00 91.44 85 ALA A O 1
ATOM 620 N N . ALA A 1 86 ? -3.224 -0.200 -5.235 1.00 94.44 86 ALA A N 1
ATOM 621 C CA . ALA A 1 86 ? -3.868 0.848 -4.442 1.00 94.44 86 ALA A CA 1
ATOM 622 C C . ALA A 1 86 ? -5.374 0.593 -4.250 1.00 94.44 86 ALA A C 1
ATOM 624 O O . ALA A 1 86 ? -5.897 0.768 -3.153 1.00 94.44 86 ALA A O 1
ATOM 625 N N . SER A 1 87 ? -6.073 0.121 -5.288 1.00 95.38 87 SER A N 1
ATOM 626 C CA . SER A 1 87 ? -7.479 -0.281 -5.169 1.00 95.38 87 SER A CA 1
ATOM 627 C C . SER A 1 87 ? -7.657 -1.445 -4.193 1.00 95.38 87 SER A C 1
ATOM 629 O O . SER A 1 87 ? -8.601 -1.429 -3.410 1.00 95.38 87 SER A O 1
ATOM 631 N N . ALA A 1 88 ? -6.756 -2.433 -4.206 1.00 92.81 88 ALA A N 1
ATOM 632 C CA . ALA A 1 88 ? -6.788 -3.540 -3.253 1.00 92.81 88 ALA A CA 1
ATOM 633 C C . ALA A 1 88 ? -6.546 -3.060 -1.812 1.00 92.81 88 ALA A C 1
ATOM 635 O O . ALA A 1 88 ? -7.251 -3.493 -0.902 1.00 92.81 88 ALA A O 1
ATOM 636 N N . ALA A 1 89 ? -5.615 -2.118 -1.612 1.00 92.75 89 ALA A N 1
ATOM 637 C CA . ALA A 1 89 ? -5.386 -1.492 -0.312 1.00 92.75 89 ALA A CA 1
ATOM 638 C C . ALA A 1 89 ? -6.650 -0.780 0.196 1.00 92.75 89 ALA A C 1
ATOM 640 O O . ALA A 1 89 ? -7.046 -0.983 1.339 1.00 92.75 89 ALA A O 1
ATOM 641 N N . LEU A 1 90 ? -7.342 -0.020 -0.663 1.00 93.88 90 LEU A N 1
ATOM 642 C CA . LEU A 1 90 ? -8.607 0.631 -0.304 1.00 93.88 90 LEU A CA 1
ATOM 643 C C . LEU A 1 90 ? -9.681 -0.382 0.108 1.00 93.88 90 LEU A C 1
ATOM 645 O O . LEU A 1 90 ? -10.324 -0.197 1.138 1.00 93.88 90 LEU A O 1
ATOM 649 N N . THR A 1 91 ? -9.839 -1.477 -0.638 1.00 94.56 91 THR A N 1
ATOM 650 C CA . THR A 1 91 ? -10.781 -2.546 -0.274 1.00 94.56 91 THR A CA 1
ATOM 651 C C . THR A 1 91 ? -10.422 -3.192 1.067 1.00 94.56 91 THR A C 1
ATOM 653 O O . THR A 1 91 ? -11.308 -3.466 1.875 1.00 94.56 91 THR A O 1
ATOM 656 N N . ALA A 1 92 ? -9.137 -3.412 1.351 1.00 92.94 92 ALA A N 1
ATOM 657 C CA . ALA A 1 92 ? -8.699 -3.911 2.653 1.00 92.94 92 ALA A CA 1
ATOM 658 C C . ALA A 1 92 ? -9.001 -2.899 3.777 1.00 92.94 92 ALA A C 1
ATOM 660 O O . ALA A 1 92 ? -9.554 -3.273 4.811 1.00 92.94 92 ALA A O 1
ATOM 661 N N . MET A 1 93 ? -8.761 -1.604 3.548 1.00 91.94 93 MET A N 1
ATOM 662 C CA . MET A 1 93 ? -9.112 -0.536 4.493 1.00 91.94 93 MET A CA 1
ATOM 663 C C . MET A 1 93 ? -10.623 -0.431 4.748 1.00 91.94 93 MET A C 1
ATOM 665 O O . MET A 1 93 ? -11.040 -0.096 5.855 1.00 91.94 93 MET A O 1
ATOM 669 N N . GLU A 1 94 ? -11.471 -0.724 3.762 1.00 93.31 94 GLU A N 1
ATOM 670 C CA . GLU A 1 94 ? -12.923 -0.789 3.964 1.00 93.31 94 GLU A CA 1
ATOM 671 C C . GLU A 1 94 ? -13.324 -1.935 4.903 1.00 93.31 94 GLU A C 1
ATOM 673 O O . GLU A 1 94 ? -14.201 -1.745 5.751 1.00 93.31 94 GLU A O 1
ATOM 678 N N . LYS A 1 95 ? -12.649 -3.092 4.821 1.00 92.81 95 LYS A N 1
ATOM 679 C CA . LYS A 1 95 ? -12.837 -4.196 5.782 1.00 92.81 95 LYS A CA 1
ATOM 680 C C . LYS A 1 95 ? -12.437 -3.770 7.197 1.00 92.81 95 LYS A C 1
ATOM 682 O O . LYS A 1 95 ? -13.155 -4.080 8.145 1.00 92.81 95 LYS A O 1
ATOM 687 N N . LEU A 1 96 ? -11.343 -3.018 7.336 1.00 93.00 96 LEU A N 1
ATOM 688 C CA . LEU A 1 96 ? -10.903 -2.467 8.623 1.00 93.00 96 LEU A CA 1
ATOM 689 C C . LEU A 1 96 ? -11.952 -1.518 9.216 1.00 93.00 96 LEU A C 1
ATOM 691 O O . LEU A 1 96 ? -12.406 -1.723 10.337 1.00 93.00 96 LEU A O 1
ATOM 695 N N . LYS A 1 97 ? -12.471 -0.578 8.417 1.00 92.69 97 LYS A N 1
ATOM 696 C CA . LYS A 1 97 ? -13.567 0.311 8.846 1.00 92.69 97 LYS A CA 1
ATOM 697 C C . LYS A 1 97 ? -14.833 -0.443 9.249 1.00 92.69 97 LYS A C 1
ATOM 699 O O . LYS A 1 97 ? -15.581 0.019 10.108 1.00 92.69 97 LYS A O 1
ATOM 704 N N . ALA A 1 98 ? -15.117 -1.583 8.621 1.00 92.25 98 ALA A N 1
ATOM 705 C CA . ALA A 1 98 ? -16.228 -2.430 9.039 1.00 92.25 98 ALA A CA 1
ATOM 706 C C . ALA A 1 98 ? -15.973 -3.064 10.420 1.00 92.25 98 ALA A C 1
ATOM 708 O O . ALA A 1 98 ? -16.916 -3.180 11.201 1.00 92.25 98 ALA A O 1
ATOM 709 N N . ALA A 1 99 ? -14.722 -3.409 10.742 1.00 91.06 99 ALA A N 1
ATOM 710 C CA . ALA A 1 99 ? -14.319 -3.963 12.036 1.00 91.06 99 ALA A CA 1
ATOM 711 C C . ALA A 1 99 ? -14.390 -2.949 13.198 1.00 91.06 99 ALA A C 1
ATOM 713 O O . ALA A 1 99 ? -14.581 -3.361 14.348 1.00 91.06 99 ALA A O 1
ATOM 714 N N . GLU A 1 100 ? -14.278 -1.648 12.903 1.00 92.25 100 GLU A N 1
ATOM 715 C CA . GLU A 1 100 ? -14.447 -0.549 13.872 1.00 92.25 100 GLU A CA 1
ATOM 716 C C . GLU A 1 100 ? -15.895 -0.399 14.370 1.00 92.25 100 GLU A C 1
ATOM 718 O O . GLU A 1 100 ? -16.128 0.185 15.428 1.00 92.25 100 GLU A O 1
ATOM 723 N N . ARG A 1 101 ? -16.885 -0.910 13.627 1.00 92.75 101 ARG A N 1
ATOM 724 C CA . ARG A 1 101 ? -18.302 -0.751 13.980 1.00 92.75 101 ARG A CA 1
ATOM 725 C C . ARG A 1 101 ? -18.663 -1.564 15.216 1.00 92.75 101 ARG A C 1
ATOM 727 O O . ARG A 1 101 ? -18.252 -2.716 15.356 1.00 92.75 101 ARG A O 1
ATOM 734 N N . VAL A 1 102 ? -19.523 -0.994 16.057 1.00 90.81 102 VAL A N 1
ATOM 735 C CA . VAL A 1 102 ? -20.101 -1.711 17.196 1.00 90.81 102 VAL A CA 1
ATOM 736 C C . VAL A 1 102 ? -21.080 -2.784 16.678 1.00 90.81 102 VAL A C 1
ATOM 738 O O . VAL A 1 102 ? -22.015 -2.443 15.928 1.00 90.81 102 VAL A O 1
ATOM 741 N N . PRO A 1 103 ? -20.889 -4.067 17.051 1.00 91.06 103 PRO A N 1
ATOM 742 C CA . PRO A 1 103 ? -21.827 -5.150 16.761 1.00 91.06 103 PRO A CA 1
ATOM 743 C C . PRO A 1 103 ? -23.235 -4.831 17.261 1.00 91.06 103 PRO A C 1
ATOM 745 O O . PRO A 1 103 ? -23.409 -4.097 18.234 1.00 91.06 103 PRO A O 1
ATOM 748 N N . ILE A 1 104 ? -24.260 -5.375 16.606 1.00 91.88 104 ILE A N 1
ATOM 749 C CA . ILE A 1 104 ? -25.663 -5.055 16.925 1.00 91.88 104 ILE A CA 1
ATOM 750 C C . ILE A 1 104 ? -25.978 -5.389 18.388 1.00 91.88 104 ILE A C 1
ATOM 752 O O . ILE A 1 104 ? -26.694 -4.638 19.049 1.00 91.88 104 ILE A O 1
ATOM 756 N N . GLU A 1 105 ? -25.390 -6.468 18.893 1.00 91.00 105 GLU A N 1
ATOM 757 C CA . GLU A 1 105 ? -25.555 -6.969 20.251 1.00 91.00 105 GLU A CA 1
ATOM 758 C C . GLU A 1 105 ? -25.012 -5.985 21.296 1.00 91.00 105 GLU A C 1
ATOM 760 O O . GLU A 1 105 ? -25.586 -5.865 22.370 1.00 91.00 105 GLU A O 1
ATOM 765 N N . GLU A 1 106 ? -23.961 -5.226 20.976 1.00 90.44 106 GLU A N 1
ATOM 766 C CA . GLU A 1 106 ? -23.254 -4.325 21.903 1.00 90.44 106 GLU A CA 1
ATOM 767 C C . GLU A 1 106 ? -23.728 -2.862 21.802 1.00 90.44 106 GLU A C 1
ATOM 769 O O . GLU A 1 106 ? -23.439 -2.037 22.673 1.00 90.44 106 GLU A O 1
ATOM 774 N N . ARG A 1 107 ? -24.505 -2.516 20.765 1.00 91.94 107 ARG A N 1
ATOM 775 C CA . ARG A 1 107 ? -24.939 -1.130 20.491 1.00 91.94 107 ARG A CA 1
ATOM 776 C C . ARG A 1 107 ? -25.715 -0.473 21.624 1.00 91.94 107 ARG A C 1
ATOM 778 O O . ARG A 1 107 ? -25.703 0.752 21.720 1.00 91.94 107 ARG A O 1
ATOM 785 N N . HIS A 1 108 ? -26.394 -1.259 22.455 1.00 93.81 108 HIS A N 1
ATOM 786 C CA . HIS A 1 108 ? -27.171 -0.737 23.575 1.00 93.81 108 HIS A CA 1
ATOM 787 C C . HIS A 1 108 ? -26.282 -0.145 24.683 1.00 93.81 108 HIS A C 1
ATOM 789 O O . HIS A 1 108 ? -26.685 0.830 25.306 1.00 93.81 108 HIS A O 1
ATOM 795 N N . LEU A 1 109 ? -25.056 -0.654 24.861 1.00 94.50 109 LEU A N 1
ATOM 796 C CA . LEU A 1 109 ? -24.102 -0.168 25.870 1.00 94.50 109 LEU A CA 1
ATOM 797 C C . LEU A 1 109 ? -23.224 0.979 25.356 1.00 94.50 109 LEU A C 1
ATOM 799 O O . LEU A 1 109 ? -22.716 1.782 26.136 1.00 94.50 109 LEU A O 1
ATOM 803 N N . ALA A 1 110 ? -23.057 1.106 24.037 1.00 95.31 110 ALA A N 1
ATOM 804 C CA . ALA A 1 110 ? -22.168 2.107 23.451 1.00 95.31 110 ALA A CA 1
ATOM 805 C C . ALA A 1 110 ? -22.467 3.566 23.878 1.00 95.31 110 ALA A C 1
ATOM 807 O O . ALA A 1 110 ? -21.518 4.331 24.073 1.00 95.31 110 ALA A O 1
ATOM 808 N N . PRO A 1 111 ? -23.729 4.032 24.009 1.00 95.88 111 PRO A N 1
ATOM 809 C CA . PRO A 1 111 ? -24.020 5.367 24.540 1.00 95.88 111 PRO A CA 1
ATOM 810 C C . PRO A 1 111 ? -23.567 5.556 25.992 1.00 95.88 111 PRO A C 1
ATOM 812 O O . PRO A 1 111 ? -23.042 6.618 26.321 1.00 95.88 111 PRO A O 1
ATOM 815 N N . GLU A 1 112 ? -23.736 4.538 26.838 1.00 96.69 112 GLU A N 1
ATOM 816 C CA . GLU A 1 112 ? -23.370 4.583 28.259 1.00 96.69 112 GLU A CA 1
ATOM 817 C C . GLU A 1 112 ? -21.853 4.653 28.430 1.00 96.69 112 GLU A C 1
ATOM 819 O O . GLU A 1 112 ? -21.352 5.528 29.135 1.00 96.69 112 GLU A O 1
ATOM 824 N N . ILE A 1 113 ? -21.116 3.821 27.686 1.00 96.88 113 ILE A N 1
ATOM 825 C CA . ILE A 1 113 ? -19.648 3.846 27.651 1.00 96.88 113 ILE A CA 1
ATOM 826 C C . ILE A 1 113 ? -19.152 5.233 27.226 1.00 96.88 113 ILE A C 1
ATOM 828 O O . ILE A 1 113 ? -18.317 5.838 27.897 1.00 96.88 113 ILE A O 1
ATOM 832 N N . ARG A 1 114 ? -19.699 5.794 26.139 1.00 96.62 114 ARG A N 1
ATOM 833 C CA . ARG A 1 114 ? -19.316 7.135 25.662 1.00 96.62 114 ARG A CA 1
ATOM 834 C C . ARG A 1 114 ? -19.629 8.225 26.685 1.00 96.62 114 ARG A C 1
ATOM 836 O O . ARG A 1 114 ? -18.827 9.142 26.859 1.00 96.62 114 ARG A O 1
ATOM 843 N N . ALA A 1 115 ? -20.780 8.143 27.354 1.00 97.00 115 ALA A N 1
ATOM 844 C CA . ALA A 1 115 ? -21.161 9.089 28.396 1.00 97.00 115 ALA A CA 1
ATOM 845 C C . ALA A 1 115 ? -20.215 9.015 29.602 1.00 97.00 115 ALA A C 1
ATOM 847 O O . ALA A 1 115 ? -19.822 10.065 30.112 1.00 97.00 115 ALA A O 1
ATOM 848 N N . HIS A 1 116 ? -19.808 7.805 29.999 1.00 97.56 116 HIS A N 1
ATOM 849 C CA . HIS A 1 116 ? -18.826 7.579 31.055 1.00 97.56 116 HIS A CA 1
ATOM 850 C C . HIS A 1 116 ? -17.467 8.190 30.693 1.00 97.56 116 HIS A C 1
ATOM 852 O O . HIS A 1 116 ? -16.992 9.071 31.403 1.00 97.56 116 HIS A O 1
ATOM 858 N N . VAL A 1 117 ? -16.900 7.830 29.534 1.00 97.12 117 VAL A N 1
ATOM 859 C CA . VAL A 1 117 ? -15.598 8.339 29.051 1.00 97.12 117 VAL A CA 1
ATOM 860 C C . VAL A 1 117 ? -15.572 9.868 28.961 1.00 97.12 117 VAL A C 1
ATOM 862 O O . VAL A 1 117 ? -14.574 10.505 29.303 1.00 97.12 117 VAL A O 1
ATOM 865 N N . ARG A 1 118 ? -16.685 10.475 28.532 1.00 96.81 118 ARG A N 1
ATOM 866 C CA . ARG A 1 118 ? -16.838 11.934 28.481 1.00 96.81 118 ARG A CA 1
ATOM 867 C C . ARG A 1 118 ? -16.871 12.575 29.873 1.00 96.81 118 ARG A C 1
ATOM 869 O O . ARG A 1 118 ? -16.446 13.718 30.006 1.00 96.81 118 ARG A O 1
ATOM 876 N N . GLY A 1 119 ? -17.421 11.880 30.869 1.00 96.94 119 GLY A N 1
ATOM 877 C CA . GLY A 1 119 ? -17.532 12.354 32.250 1.00 96.94 119 GLY A CA 1
ATOM 878 C C . GLY A 1 119 ? -16.229 12.281 33.047 1.00 96.94 119 GLY A C 1
ATOM 879 O O . GLY A 1 119 ? -16.099 13.012 34.024 1.00 96.94 119 GLY A O 1
ATOM 880 N N . LEU A 1 120 ? -15.279 11.442 32.622 1.00 97.38 120 LEU A N 1
ATOM 881 C CA . LEU A 1 120 ? -13.945 11.348 33.220 1.00 97.38 120 LEU A CA 1
ATOM 882 C C . LEU A 1 120 ? -13.141 12.629 32.995 1.00 97.38 120 LEU A C 1
ATOM 884 O O . LEU A 1 120 ? -13.276 13.279 31.949 1.00 97.38 120 LEU A O 1
ATOM 888 N N . ASP A 1 121 ? -12.252 12.952 33.934 1.00 97.31 121 ASP A N 1
ATOM 889 C CA . ASP A 1 121 ? -11.243 13.980 33.693 1.00 97.31 121 ASP A CA 1
ATOM 890 C C . ASP A 1 121 ? -10.228 13.527 32.620 1.00 97.31 121 ASP A C 1
ATOM 892 O O . ASP A 1 121 ? -10.223 12.379 32.169 1.00 97.31 121 ASP A O 1
ATOM 896 N N . LEU A 1 122 ? -9.366 14.436 32.153 1.00 95.12 122 LEU A N 1
ATOM 897 C CA . LEU A 1 122 ? -8.410 14.102 31.092 1.00 95.12 122 LEU A CA 1
ATOM 898 C C . LEU A 1 122 ? -7.442 12.973 31.494 1.00 95.12 122 LEU A C 1
ATOM 900 O O . LEU A 1 122 ? -7.116 12.135 30.654 1.00 95.12 122 LEU A O 1
ATOM 904 N N . HIS A 1 123 ? -6.968 12.952 32.740 1.00 96.62 123 HIS A N 1
ATOM 905 C CA . HIS A 1 123 ? -5.985 11.976 33.208 1.00 96.62 123 HIS A CA 1
ATOM 906 C C . HIS A 1 123 ? -6.622 10.589 33.375 1.00 96.62 123 HIS A C 1
ATOM 908 O O . HIS A 1 123 ? -6.095 9.598 32.868 1.00 96.62 123 HIS A O 1
ATOM 914 N N . GLU A 1 124 ? -7.787 10.526 34.016 1.00 97.62 124 GLU A N 1
ATOM 915 C CA . GLU A 1 124 ? -8.609 9.325 34.164 1.00 97.62 124 GLU A CA 1
ATOM 916 C C . GLU A 1 124 ? -9.026 8.763 32.807 1.00 97.62 124 GLU A C 1
ATOM 918 O O . GLU A 1 124 ? -8.947 7.558 32.587 1.00 97.62 124 GLU A O 1
ATOM 923 N N . ARG A 1 125 ? -9.399 9.625 31.856 1.00 96.69 125 ARG A N 1
ATOM 924 C CA . ARG A 1 125 ? -9.759 9.212 30.496 1.00 96.69 125 ARG A CA 1
ATOM 925 C C . ARG A 1 125 ? -8.592 8.561 29.766 1.00 96.69 125 ARG A C 1
ATOM 927 O O . ARG A 1 125 ? -8.777 7.535 29.118 1.00 96.69 125 ARG A O 1
ATOM 934 N N . VAL A 1 126 ? -7.397 9.147 29.856 1.00 96.31 126 VAL A N 1
ATOM 935 C CA . VAL A 1 126 ? -6.188 8.566 29.255 1.00 96.31 126 VAL A CA 1
ATOM 936 C C . VAL A 1 126 ? -5.881 7.210 29.892 1.00 96.31 126 VAL A C 1
ATOM 938 O O . VAL A 1 126 ? -5.630 6.250 29.164 1.00 96.31 126 VAL A O 1
ATOM 941 N N . ALA A 1 127 ? -5.951 7.106 31.223 1.00 97.44 127 ALA A N 1
ATOM 942 C CA . ALA A 1 127 ? -5.732 5.849 31.937 1.00 97.44 127 ALA A CA 1
ATOM 943 C C . ALA A 1 127 ? -6.762 4.776 31.544 1.00 97.44 127 ALA A C 1
ATOM 945 O O . ALA A 1 127 ? -6.376 3.657 31.208 1.00 97.44 127 ALA A O 1
ATOM 946 N N . PHE A 1 128 ? -8.044 5.140 31.490 1.00 97.75 128 PHE A N 1
ATOM 947 C CA . PHE A 1 128 ? -9.140 4.263 31.079 1.00 97.75 128 PHE A CA 1
ATOM 948 C C . PHE A 1 128 ? -8.948 3.742 29.649 1.00 97.75 128 PHE A C 1
ATOM 950 O O . PHE A 1 128 ? -9.034 2.541 29.402 1.00 97.75 128 PHE A O 1
ATOM 957 N N . MET A 1 129 ? -8.612 4.621 28.697 1.00 97.44 129 MET A N 1
ATOM 958 C CA . MET A 1 129 ? -8.352 4.216 27.310 1.00 97.44 129 MET A CA 1
ATOM 959 C C . MET A 1 129 ? -7.099 3.341 27.182 1.00 97.44 129 MET A C 1
ATOM 961 O O . MET A 1 129 ? -7.088 2.391 26.394 1.00 97.44 129 MET A O 1
ATOM 965 N N . ALA A 1 130 ? -6.046 3.633 27.950 1.00 95.88 130 ALA A N 1
ATOM 966 C CA . ALA A 1 130 ? -4.838 2.815 27.980 1.00 95.88 130 ALA A CA 1
ATOM 967 C C . ALA A 1 130 ? -5.125 1.413 28.536 1.00 95.88 130 ALA A C 1
ATOM 969 O O . ALA A 1 130 ? -4.648 0.423 27.979 1.00 95.88 130 ALA A O 1
ATOM 970 N N . GLU A 1 131 ? -5.939 1.316 29.588 1.00 97.56 131 GLU A N 1
ATOM 971 C CA . GLU A 1 131 ? -6.374 0.045 30.161 1.00 97.56 131 GLU A CA 1
ATOM 972 C C . GLU A 1 131 ? -7.253 -0.749 29.188 1.00 97.56 131 GLU A C 1
ATOM 974 O O . GLU A 1 131 ? -6.961 -1.918 28.935 1.00 97.56 131 GLU A O 1
ATOM 979 N N . ALA A 1 132 ? -8.246 -0.116 28.557 1.00 97.25 132 ALA A N 1
ATOM 980 C CA . ALA A 1 132 ? -9.083 -0.752 27.537 1.00 97.25 132 ALA A CA 1
ATOM 981 C C . ALA A 1 132 ? -8.248 -1.288 26.359 1.00 97.25 132 ALA A C 1
ATOM 983 O O . ALA A 1 132 ? -8.456 -2.408 25.891 1.00 97.25 132 ALA A O 1
ATOM 984 N N . THR A 1 133 ? -7.243 -0.523 25.920 1.00 95.50 133 THR A N 1
ATOM 985 C CA . THR A 1 133 ? -6.308 -0.933 24.857 1.00 95.50 133 THR A CA 1
ATOM 986 C C . THR A 1 133 ? -5.446 -2.118 25.297 1.00 95.50 133 THR A C 1
ATOM 988 O O . THR A 1 133 ? -5.279 -3.080 24.545 1.00 95.50 133 THR A O 1
ATOM 991 N N . LYS A 1 134 ? -4.914 -2.075 26.525 1.00 95.62 134 LYS A N 1
ATOM 992 C CA . LYS A 1 134 ? -4.082 -3.139 27.103 1.00 95.62 134 LYS A CA 1
ATOM 993 C C . LYS A 1 134 ? -4.862 -4.443 27.278 1.00 95.62 134 LYS A C 1
ATOM 995 O O . LYS A 1 134 ? -4.324 -5.509 26.991 1.00 95.62 134 LYS A O 1
ATOM 1000 N N . ASN A 1 135 ? -6.110 -4.347 27.726 1.00 97.06 135 ASN A N 1
ATOM 1001 C CA . ASN A 1 135 ? -6.979 -5.488 28.004 1.00 97.06 135 ASN A CA 1
ATOM 1002 C C . ASN A 1 135 ? -7.753 -5.977 26.773 1.00 97.06 135 ASN A C 1
ATOM 1004 O O . ASN A 1 135 ? -8.500 -6.944 26.890 1.00 97.06 135 ASN A O 1
ATOM 1008 N N . ALA A 1 136 ? -7.577 -5.339 25.608 1.00 95.25 136 ALA A N 1
ATOM 1009 C CA . ALA A 1 136 ? -8.315 -5.668 24.390 1.00 95.25 136 ALA A CA 1
ATOM 1010 C C . ALA A 1 136 ? -9.849 -5.611 24.578 1.00 95.25 136 ALA A C 1
ATOM 1012 O O . ALA A 1 136 ? -10.581 -6.439 24.036 1.00 95.25 136 ALA A O 1
ATOM 1013 N N . ASP A 1 137 ? -10.340 -4.624 25.334 1.00 97.12 137 ASP A N 1
ATOM 1014 C CA . ASP A 1 137 ? -11.770 -4.418 25.595 1.00 97.12 137 ASP A CA 1
ATOM 1015 C C . ASP A 1 137 ? -12.481 -3.854 24.348 1.00 97.12 137 ASP A C 1
ATOM 1017 O O . ASP A 1 137 ? -12.689 -2.647 24.194 1.00 97.12 137 ASP A O 1
ATOM 1021 N N . LEU A 1 138 ? -12.802 -4.746 23.406 1.00 96.31 138 LEU A N 1
ATOM 1022 C CA . LEU A 1 138 ? -13.390 -4.393 22.112 1.00 96.31 138 LEU A CA 1
ATOM 1023 C C . LEU A 1 138 ? -14.710 -3.610 22.217 1.00 96.31 138 LEU A C 1
ATOM 1025 O O . LEU A 1 138 ? -14.828 -2.632 21.471 1.00 96.31 138 LEU A O 1
ATOM 1029 N N . PRO A 1 139 ? -15.674 -3.962 23.095 1.00 96.00 139 PRO A N 1
ATOM 1030 C CA . PRO A 1 139 ? -16.889 -3.166 23.272 1.00 96.00 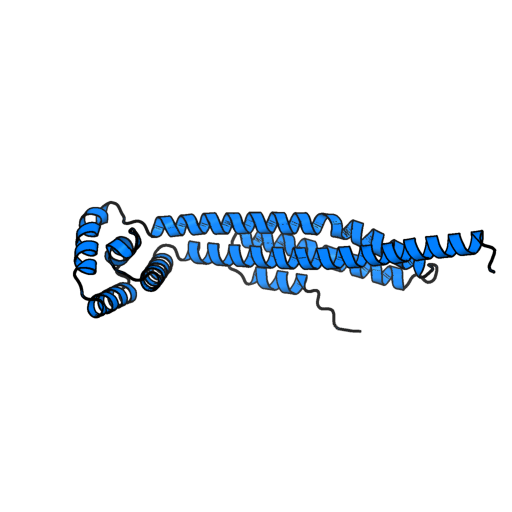139 PRO A CA 1
ATOM 1031 C C . PRO A 1 139 ? -16.586 -1.702 23.599 1.00 96.00 139 PRO A C 1
ATOM 1033 O O . PRO A 1 139 ? -17.119 -0.795 22.951 1.00 96.00 139 PRO A O 1
ATOM 1036 N N . THR A 1 140 ? -15.672 -1.459 24.543 1.00 96.62 140 THR A N 1
ATOM 1037 C CA . THR A 1 140 ? -15.275 -0.102 24.935 1.00 96.62 140 THR A CA 1
ATOM 1038 C C . THR A 1 140 ? -14.561 0.628 23.805 1.00 96.62 140 THR A C 1
ATOM 1040 O O . THR A 1 140 ? -14.932 1.753 23.456 1.00 96.62 140 THR A O 1
ATOM 1043 N N . LEU A 1 141 ? -13.560 -0.010 23.190 1.00 97.06 141 LEU A N 1
ATOM 1044 C CA . LEU A 1 141 ? -12.774 0.605 22.121 1.00 97.06 141 LEU A CA 1
ATOM 1045 C C . LEU A 1 141 ? -13.655 0.967 20.916 1.00 97.06 141 LEU A C 1
ATOM 1047 O O . LEU A 1 141 ? -13.579 2.093 20.424 1.00 97.06 141 LEU A O 1
ATOM 1051 N N . ARG A 1 142 ? -14.537 0.062 20.472 1.00 96.75 142 ARG A N 1
ATOM 1052 C CA . ARG A 1 142 ? -15.455 0.311 19.347 1.00 96.75 142 ARG A CA 1
ATOM 1053 C C . ARG A 1 142 ? -16.469 1.402 19.664 1.00 96.75 142 ARG A C 1
ATOM 1055 O O . ARG A 1 142 ? -16.681 2.282 18.834 1.00 96.75 142 ARG A O 1
ATOM 1062 N N . ALA A 1 143 ? -17.046 1.397 20.868 1.00 96.31 143 ALA A N 1
ATOM 1063 C CA . ALA A 1 143 ? -17.993 2.430 21.285 1.00 96.31 143 ALA A CA 1
ATOM 1064 C C . ALA A 1 143 ? -17.374 3.835 21.236 1.00 96.31 143 ALA A C 1
ATOM 1066 O O . ALA A 1 143 ? -18.043 4.799 20.859 1.00 96.31 143 ALA A O 1
ATOM 1067 N N . VAL A 1 144 ? -16.096 3.959 21.601 1.00 96.62 144 VAL A N 1
ATOM 1068 C CA . VAL A 1 144 ? -15.370 5.234 21.583 1.00 96.62 144 VAL A CA 1
ATOM 1069 C C . VAL A 1 144 ? -14.944 5.632 20.165 1.00 96.62 144 VAL A C 1
ATOM 1071 O O . VAL A 1 144 ? -15.048 6.807 19.815 1.00 96.62 144 VAL A O 1
ATOM 1074 N N . VAL A 1 145 ? -14.490 4.677 19.348 1.00 96.38 145 VAL A N 1
ATOM 1075 C CA . VAL A 1 145 ? -13.977 4.912 17.986 1.00 96.38 145 VAL A CA 1
ATOM 1076 C C . VAL A 1 145 ? -15.078 5.206 16.960 1.00 96.38 145 VAL A C 1
ATOM 1078 O O . VAL A 1 145 ? -14.831 5.961 16.018 1.00 96.38 145 VAL A O 1
ATOM 1081 N N . GLU A 1 146 ? -16.287 4.661 17.143 1.00 94.19 146 GLU A N 1
ATOM 1082 C CA . GLU A 1 146 ? -17.422 4.829 16.216 1.00 94.19 146 GLU A CA 1
ATOM 1083 C C . GLU A 1 146 ? -17.888 6.293 16.090 1.00 94.19 146 GLU A C 1
ATOM 1085 O O . GLU A 1 146 ? -18.512 6.673 15.096 1.00 94.19 146 GLU A O 1
ATOM 1090 N N . VAL A 1 147 ? -17.574 7.143 17.073 1.00 92.69 147 VAL A N 1
ATOM 1091 C CA . VAL A 1 147 ? -17.943 8.563 17.071 1.00 92.69 147 VAL A CA 1
ATOM 1092 C C . VAL A 1 147 ? -16.754 9.502 16.891 1.00 92.69 147 VAL A C 1
ATOM 1094 O O . VAL A 1 147 ? -15.629 9.182 17.270 1.00 92.69 147 VAL A O 1
ATOM 1097 N N . PRO A 1 148 ? -16.994 10.726 16.384 1.00 91.50 148 PRO A N 1
ATOM 1098 C CA . PRO A 1 148 ? -15.986 11.775 16.403 1.00 91.50 148 PRO A CA 1
ATOM 1099 C C . PRO A 1 148 ? -15.449 12.047 17.815 1.00 91.50 148 PRO A C 1
ATOM 1101 O O . PRO A 1 148 ? -16.221 12.167 18.769 1.00 91.50 148 PRO A O 1
ATOM 1104 N N . GLY A 1 149 ? -14.132 12.243 17.935 1.00 89.81 149 GLY A N 1
ATOM 1105 C CA . GLY A 1 149 ? -13.457 12.402 19.231 1.00 89.81 149 GLY A CA 1
ATOM 1106 C C . GLY A 1 149 ? -13.944 13.568 20.086 1.00 89.81 149 GLY A C 1
ATOM 1107 O O . GLY A 1 149 ? -13.865 13.500 21.305 1.00 89.81 149 GLY A O 1
ATOM 1108 N N . PHE A 1 150 ? -14.535 14.611 19.495 1.00 90.75 150 PHE A N 1
ATOM 1109 C CA . PHE A 1 150 ? -15.119 15.708 20.274 1.00 90.75 150 PHE A CA 1
ATOM 1110 C C . PHE A 1 150 ? -16.350 15.282 21.097 1.00 90.75 150 PHE A C 1
ATOM 1112 O O . PHE A 1 150 ? -16.657 15.931 22.094 1.00 90.75 150 PHE A O 1
ATOM 1119 N N . LEU A 1 151 ? -17.041 14.193 20.727 1.00 90.25 151 LEU A N 1
ATOM 1120 C CA . LEU A 1 151 ? -18.190 13.672 21.481 1.00 90.25 151 LEU A CA 1
ATOM 1121 C C . LEU A 1 151 ? -17.773 12.868 22.717 1.00 90.25 151 LEU A C 1
ATOM 1123 O O . LEU A 1 151 ? -18.509 12.848 23.702 1.00 90.25 151 LEU A O 1
ATOM 1127 N N . THR A 1 152 ? -16.602 12.235 22.680 1.00 92.06 152 THR A N 1
ATOM 1128 C CA . THR A 1 152 ? -16.005 11.491 23.805 1.00 92.06 152 THR A CA 1
ATOM 1129 C C . THR A 1 152 ? -14.922 12.292 24.527 1.00 92.06 152 THR A C 1
ATOM 1131 O O . THR A 1 152 ? -14.425 11.863 25.562 1.00 92.06 152 THR A O 1
ATOM 1134 N N . GLN A 1 153 ? -14.555 13.456 23.982 1.00 94.62 153 GLN A N 1
ATOM 1135 C CA . GLN A 1 153 ? -13.393 14.257 24.367 1.00 94.62 153 GLN A CA 1
ATOM 1136 C C . GLN A 1 153 ? -12.064 13.465 24.347 1.00 94.62 153 GLN A C 1
ATOM 1138 O O . GLN A 1 153 ? -11.112 13.795 25.058 1.00 94.62 153 GLN A O 1
ATOM 1143 N N . VAL A 1 154 ? -11.982 12.409 23.537 1.00 94.81 154 VAL A N 1
ATOM 1144 C CA . VAL A 1 154 ? -10.766 11.608 23.340 1.00 94.81 154 VAL A CA 1
ATOM 1145 C C . VAL A 1 154 ? -9.947 12.250 22.220 1.00 94.81 154 VAL A C 1
ATOM 1147 O O . VAL A 1 154 ? -10.488 12.642 21.183 1.00 94.81 154 VAL A O 1
ATOM 1150 N N . SER A 1 155 ? -8.637 12.393 22.433 1.00 94.81 155 SER A N 1
ATOM 1151 C CA . SER A 1 155 ? -7.744 12.972 21.429 1.00 94.81 155 SER A CA 1
ATOM 1152 C C . SER A 1 155 ? -7.675 12.096 20.168 1.00 94.81 155 SER A C 1
ATOM 1154 O O . SER A 1 155 ? -7.805 10.872 20.262 1.00 94.81 155 SER A O 1
ATOM 1156 N N . PRO A 1 156 ? -7.421 12.687 18.986 1.00 94.62 156 PRO A N 1
ATOM 1157 C CA . PRO A 1 156 ? -7.267 11.923 17.749 1.00 94.62 156 PRO A CA 1
ATOM 1158 C C . PRO A 1 156 ? -6.219 10.809 17.860 1.00 94.62 156 PRO A C 1
ATOM 1160 O O . PRO A 1 156 ? -6.482 9.688 17.448 1.00 94.62 156 PRO A O 1
ATOM 1163 N N . GLN A 1 157 ? -5.087 11.079 18.519 1.00 94.06 157 GLN A N 1
ATOM 1164 C CA . GLN A 1 157 ? -4.002 10.109 18.680 1.00 94.06 157 GLN A CA 1
ATOM 1165 C C . GLN A 1 157 ? -4.432 8.871 19.482 1.00 94.06 157 GLN A C 1
ATOM 1167 O O . GLN A 1 157 ? -4.037 7.756 19.155 1.00 94.06 157 GLN A O 1
ATOM 1172 N N . MET A 1 158 ? -5.255 9.048 20.522 1.00 94.25 158 MET A N 1
ATOM 1173 C CA . MET A 1 158 ? -5.789 7.917 21.288 1.00 94.25 158 MET A CA 1
ATOM 1174 C C . MET A 1 158 ? -6.813 7.118 20.482 1.00 94.25 158 MET A C 1
ATOM 1176 O O . MET A 1 158 ? -6.838 5.894 20.580 1.00 94.25 158 MET A O 1
ATOM 1180 N N . LEU A 1 159 ? -7.642 7.789 19.676 1.00 95.19 159 LEU A N 1
ATOM 1181 C CA . LEU A 1 159 ? -8.567 7.099 18.776 1.00 95.19 159 LEU A CA 1
ATOM 1182 C C . LEU A 1 159 ? -7.818 6.283 17.724 1.00 95.19 159 LEU A C 1
ATOM 1184 O O . LEU A 1 159 ? -8.231 5.169 17.424 1.00 95.19 159 LEU A O 1
ATOM 1188 N N . ASP A 1 160 ? -6.717 6.808 17.194 1.00 94.50 160 ASP A N 1
ATOM 1189 C CA . ASP A 1 160 ? -5.891 6.095 16.220 1.00 94.50 160 ASP A CA 1
ATOM 1190 C C . ASP A 1 160 ? -5.226 4.863 16.846 1.00 94.50 160 ASP A C 1
ATOM 1192 O O . ASP A 1 160 ? -5.230 3.793 16.238 1.00 94.50 160 ASP A O 1
ATOM 1196 N N . LEU A 1 161 ? -4.749 4.966 18.093 1.00 94.44 161 LEU A N 1
ATOM 1197 C CA . LEU A 1 161 ? -4.236 3.816 18.841 1.00 94.44 161 LEU A CA 1
ATOM 1198 C C . LEU A 1 161 ? -5.329 2.763 19.096 1.00 94.44 161 LEU A C 1
ATOM 1200 O O . LEU A 1 161 ? -5.099 1.571 18.895 1.00 94.44 161 LEU A O 1
ATOM 1204 N N . ALA A 1 162 ? -6.526 3.197 19.496 1.00 95.50 162 ALA A N 1
ATOM 1205 C CA . ALA A 1 162 ? -7.666 2.310 19.708 1.00 95.50 162 ALA A CA 1
ATOM 1206 C C . ALA A 1 162 ? -8.083 1.600 18.408 1.00 95.50 162 ALA A C 1
ATOM 1208 O O . ALA A 1 162 ? -8.282 0.386 18.416 1.00 95.50 162 ALA A O 1
ATOM 1209 N N . ARG A 1 163 ? -8.147 2.321 17.277 1.00 95.81 163 ARG A N 1
ATOM 1210 C CA . ARG A 1 163 ? -8.394 1.746 15.941 1.00 95.81 163 ARG A CA 1
ATOM 1211 C C . ARG A 1 163 ? -7.351 0.706 15.579 1.00 95.81 163 ARG A C 1
ATOM 1213 O O . ARG A 1 163 ? -7.714 -0.404 15.208 1.00 95.81 163 ARG A O 1
ATOM 1220 N N . ALA A 1 164 ? -6.070 1.045 15.726 1.00 94.06 164 ALA A N 1
ATOM 1221 C CA . ALA A 1 164 ? -4.978 0.120 15.450 1.00 94.06 164 ALA A CA 1
ATOM 1222 C C . ALA A 1 164 ? -5.131 -1.168 16.268 1.00 94.06 164 ALA A C 1
ATOM 1224 O O . ALA A 1 164 ? -5.016 -2.259 15.712 1.00 94.06 164 ALA A O 1
ATOM 1225 N N . LYS A 1 165 ? -5.497 -1.054 17.553 1.00 95.38 165 LYS A N 1
ATOM 1226 C CA . LYS A 1 165 ? -5.723 -2.224 18.404 1.00 95.38 165 LYS A CA 1
ATOM 1227 C C . LYS A 1 165 ? -6.933 -3.055 17.973 1.00 95.38 165 LYS A C 1
ATOM 1229 O O . LYS A 1 165 ? -6.842 -4.279 17.933 1.00 95.38 165 LYS A O 1
ATOM 1234 N N . ILE A 1 166 ? -8.050 -2.415 17.612 1.00 95.88 166 ILE A N 1
ATOM 1235 C CA . ILE A 1 166 ? -9.228 -3.110 17.064 1.00 95.88 166 ILE A CA 1
ATOM 1236 C C . ILE A 1 166 ? -8.841 -3.877 15.795 1.00 95.88 166 ILE A C 1
ATOM 1238 O O . ILE A 1 166 ? -9.190 -5.047 15.656 1.00 95.88 166 ILE A O 1
ATOM 1242 N N . HIS A 1 167 ? -8.109 -3.239 14.883 1.00 95.81 167 HIS A N 1
ATOM 1243 C CA . HIS A 1 167 ? -7.686 -3.848 13.625 1.00 95.81 167 HIS A CA 1
ATOM 1244 C C . HIS A 1 167 ? -6.760 -5.047 13.841 1.00 95.81 167 HIS A C 1
ATOM 1246 O O . HIS A 1 167 ? -6.976 -6.088 13.226 1.00 95.81 167 HIS A O 1
ATOM 1252 N N . GLU A 1 168 ? -5.794 -4.925 14.755 1.00 93.69 168 GLU A N 1
ATOM 1253 C CA . GLU A 1 168 ? -4.878 -6.003 15.146 1.00 93.69 168 GLU A CA 1
ATOM 1254 C C . GLU A 1 168 ? -5.634 -7.250 15.632 1.00 93.69 168 GLU A C 1
ATOM 1256 O O . GLU A 1 168 ? -5.286 -8.368 15.263 1.00 93.69 168 GLU A O 1
ATOM 1261 N N . ILE A 1 169 ? -6.684 -7.068 16.440 1.00 94.06 169 ILE A N 1
ATOM 1262 C CA . ILE A 1 169 ? -7.420 -8.182 17.054 1.00 94.06 169 ILE A CA 1
ATOM 1263 C C . ILE A 1 169 ? -8.459 -8.775 16.097 1.00 94.06 169 ILE A C 1
ATOM 1265 O O . ILE A 1 169 ? -8.604 -9.991 16.003 1.00 94.06 169 ILE A O 1
ATOM 1269 N N . VAL A 1 170 ? -9.235 -7.919 15.430 1.00 94.31 170 VAL A N 1
ATOM 1270 C CA . VAL A 1 170 ? -10.454 -8.333 14.717 1.00 94.31 170 VAL A CA 1
ATOM 1271 C C . VAL A 1 170 ? -10.169 -8.696 13.265 1.00 94.31 170 VAL A C 1
ATOM 1273 O O . VAL A 1 170 ? -10.831 -9.573 12.712 1.00 94.31 170 VAL A O 1
ATOM 1276 N N . ALA A 1 171 ? -9.220 -8.010 12.629 1.00 93.25 171 ALA A N 1
ATOM 1277 C CA . ALA A 1 171 ? -8.958 -8.155 11.2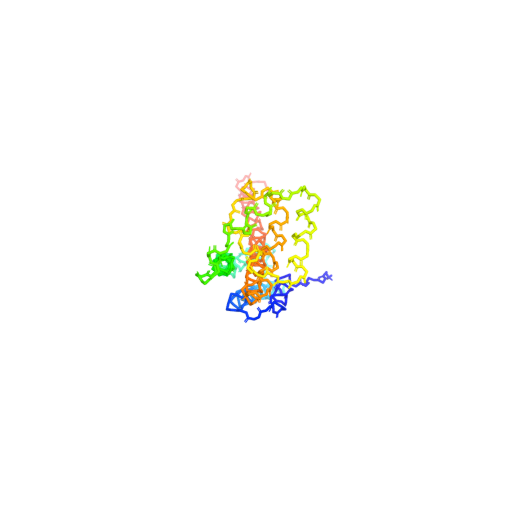03 1.00 93.25 171 ALA A CA 1
ATOM 1278 C C . ALA A 1 171 ? -7.451 -8.097 10.870 1.00 93.25 171 ALA A C 1
ATOM 1280 O O . ALA A 1 171 ? -7.060 -7.319 9.993 1.00 93.25 171 ALA A O 1
ATOM 1281 N N . PRO A 1 172 ? -6.603 -8.929 11.513 1.00 93.25 172 PRO A N 1
ATOM 1282 C CA . PRO A 1 172 ? -5.154 -8.914 11.291 1.00 93.25 172 PRO A CA 1
ATOM 1283 C C . PRO A 1 172 ? -4.788 -9.166 9.823 1.00 93.25 172 PRO A C 1
ATOM 1285 O O . PRO A 1 172 ? -3.911 -8.500 9.276 1.00 93.25 172 PRO A O 1
ATOM 1288 N N . ASP A 1 173 ? -5.521 -10.054 9.149 1.00 92.06 173 ASP A N 1
ATOM 1289 C CA . ASP A 1 173 ? -5.309 -10.347 7.730 1.00 92.06 173 ASP A CA 1
ATOM 1290 C C . ASP A 1 173 ? -5.583 -9.129 6.841 1.00 92.06 173 ASP A C 1
ATOM 1292 O O . ASP A 1 173 ? -4.879 -8.911 5.859 1.00 92.06 173 ASP A O 1
ATOM 1296 N N . ALA A 1 174 ? -6.583 -8.310 7.184 1.00 92.44 174 ALA A N 1
ATOM 1297 C CA . ALA A 1 174 ? -6.905 -7.105 6.425 1.00 92.44 174 ALA A CA 1
ATOM 1298 C C . ALA A 1 174 ? -5.871 -5.992 6.654 1.00 92.44 174 ALA A C 1
ATOM 1300 O O . ALA A 1 174 ? -5.602 -5.228 5.728 1.00 92.44 174 ALA A O 1
ATOM 1301 N N . VAL A 1 175 ? -5.265 -5.918 7.847 1.00 93.25 175 VAL A N 1
ATOM 1302 C CA . VAL A 1 175 ? -4.121 -5.026 8.109 1.00 93.25 175 VAL A CA 1
ATOM 1303 C C . VAL A 1 175 ? -2.943 -5.438 7.235 1.00 93.25 175 VAL A C 1
ATOM 1305 O O . VAL A 1 175 ? -2.450 -4.627 6.453 1.00 93.25 175 VAL A O 1
ATOM 1308 N N . ALA A 1 176 ? -2.561 -6.717 7.293 1.00 92.56 176 ALA A N 1
ATOM 1309 C CA . ALA A 1 176 ? -1.470 -7.250 6.486 1.00 92.56 176 ALA A CA 1
ATOM 1310 C C . ALA A 1 176 ? -1.732 -7.071 4.979 1.00 92.56 176 ALA A C 1
ATOM 1312 O O . ALA A 1 176 ? -0.819 -6.721 4.233 1.00 92.56 176 ALA A O 1
ATOM 1313 N N . GLU A 1 177 ? -2.972 -7.276 4.521 1.00 92.38 177 GLU A N 1
ATOM 1314 C CA . GLU A 1 177 ? -3.374 -7.067 3.125 1.00 92.38 177 GLU A CA 1
ATOM 1315 C C . GLU A 1 177 ? -3.244 -5.596 2.710 1.00 92.38 177 GLU A C 1
ATOM 1317 O O . GLU A 1 177 ? -2.694 -5.318 1.641 1.00 92.38 177 GLU A O 1
ATOM 1322 N N . ALA A 1 178 ? -3.705 -4.657 3.542 1.00 94.00 178 ALA A N 1
ATOM 1323 C CA . ALA A 1 178 ? -3.622 -3.225 3.262 1.00 94.00 178 ALA A CA 1
ATOM 1324 C C . ALA A 1 178 ? -2.166 -2.742 3.180 1.00 94.00 178 ALA A C 1
ATOM 1326 O O . ALA A 1 178 ? -1.790 -2.093 2.202 1.00 94.00 178 ALA A O 1
ATOM 1327 N N . GLU A 1 179 ? -1.338 -3.109 4.162 1.00 92.69 179 GLU A N 1
ATOM 1328 C CA . GLU A 1 179 ? 0.082 -2.744 4.211 1.00 92.69 179 GLU A CA 1
ATOM 1329 C C . GLU A 1 179 ? 0.856 -3.335 3.028 1.00 92.69 179 GLU A C 1
ATOM 1331 O O . GLU A 1 179 ? 1.589 -2.627 2.333 1.00 92.69 179 GLU A O 1
ATOM 1336 N N . ALA A 1 180 ? 0.646 -4.622 2.739 1.00 91.12 180 ALA A N 1
ATOM 1337 C CA . ALA A 1 180 ? 1.306 -5.296 1.631 1.00 91.12 180 ALA A CA 1
ATOM 1338 C C . ALA A 1 180 ? 0.879 -4.719 0.270 1.00 91.12 180 ALA A C 1
ATOM 1340 O O . ALA A 1 180 ? 1.710 -4.543 -0.623 1.00 91.12 180 ALA A O 1
ATOM 1341 N N . ALA A 1 181 ? -0.405 -4.390 0.100 1.00 92.06 181 ALA A N 1
ATOM 1342 C CA . ALA A 1 181 ? -0.913 -3.772 -1.120 1.00 92.06 181 ALA A CA 1
ATOM 1343 C C . ALA A 1 181 ? -0.383 -2.340 -1.313 1.00 92.06 181 ALA A C 1
ATOM 1345 O O . ALA A 1 181 ? -0.025 -1.973 -2.435 1.00 92.06 181 ALA A O 1
ATOM 1346 N N . GLN A 1 182 ? -0.274 -1.552 -0.239 1.00 93.81 182 GLN A N 1
ATOM 1347 C CA . GLN A 1 182 ? 0.317 -0.215 -0.290 1.00 93.81 182 GLN A CA 1
ATOM 1348 C C . GLN A 1 182 ? 1.810 -0.276 -0.641 1.00 93.81 182 GLN A C 1
ATOM 1350 O O . GLN A 1 182 ? 2.244 0.397 -1.577 1.00 93.81 182 GLN A O 1
ATOM 1355 N N . ALA A 1 183 ? 2.576 -1.144 0.027 1.00 89.44 183 ALA A N 1
ATOM 1356 C CA . ALA A 1 183 ? 3.989 -1.354 -0.279 1.00 89.44 183 ALA A CA 1
ATOM 1357 C C . ALA A 1 183 ? 4.194 -1.807 -1.737 1.00 89.44 183 ALA A C 1
ATOM 1359 O O . ALA A 1 183 ? 5.065 -1.295 -2.442 1.00 89.44 183 ALA A O 1
ATOM 1360 N N . ALA A 1 184 ? 3.354 -2.721 -2.233 1.00 88.31 184 ALA A N 1
ATOM 1361 C CA . ALA A 1 184 ? 3.384 -3.150 -3.628 1.00 88.31 184 ALA A CA 1
ATOM 1362 C C . ALA A 1 184 ? 3.094 -1.997 -4.606 1.00 88.31 184 ALA A C 1
ATOM 1364 O O . ALA A 1 184 ? 3.771 -1.881 -5.631 1.00 88.31 184 ALA A O 1
ATOM 1365 N N . ALA A 1 185 ? 2.125 -1.128 -4.297 1.00 93.00 185 ALA A N 1
ATOM 1366 C CA . ALA A 1 185 ? 1.818 0.044 -5.114 1.00 93.00 185 ALA A CA 1
ATOM 1367 C C . ALA A 1 185 ? 3.010 1.013 -5.191 1.00 93.00 185 ALA A C 1
ATOM 1369 O O . ALA A 1 185 ? 3.374 1.453 -6.283 1.00 93.00 185 ALA A O 1
ATOM 1370 N N . GLU A 1 186 ? 3.661 1.292 -4.061 1.00 92.62 186 GLU A N 1
ATOM 1371 C CA . GLU A 1 186 ? 4.854 2.144 -4.000 1.00 92.62 186 GLU A CA 1
ATOM 1372 C C . GLU A 1 186 ? 6.010 1.566 -4.825 1.00 92.62 186 GLU A C 1
ATOM 1374 O O . GLU A 1 186 ? 6.615 2.276 -5.631 1.00 92.62 186 GLU A O 1
ATOM 1379 N N . MET A 1 187 ? 6.287 0.265 -4.698 1.00 89.31 187 MET A N 1
ATOM 1380 C CA . MET A 1 187 ? 7.348 -0.387 -5.473 1.00 89.31 187 MET A CA 1
ATOM 1381 C C . MET A 1 187 ? 7.079 -0.344 -6.982 1.00 89.31 187 MET A C 1
ATOM 1383 O O . MET A 1 187 ? 8.012 -0.154 -7.766 1.00 89.31 187 MET A O 1
ATOM 1387 N N . LEU A 1 188 ? 5.817 -0.464 -7.405 1.00 90.81 188 LEU A N 1
ATOM 1388 C CA . LEU A 1 188 ? 5.434 -0.327 -8.811 1.00 90.81 188 LEU A CA 1
ATOM 1389 C C . LEU A 1 188 ? 5.630 1.103 -9.330 1.00 90.81 188 LEU A C 1
ATOM 1391 O O . LEU A 1 188 ? 6.117 1.265 -10.448 1.00 90.81 188 LEU A O 1
ATOM 1395 N N . LEU A 1 189 ? 5.329 2.128 -8.526 1.00 92.75 189 LEU A N 1
ATOM 1396 C CA . LEU A 1 189 ? 5.580 3.532 -8.883 1.00 92.75 189 LEU A CA 1
ATOM 1397 C C . LEU A 1 189 ? 7.080 3.845 -8.981 1.00 92.75 189 LEU A C 1
ATOM 1399 O O . LEU A 1 189 ? 7.513 4.537 -9.905 1.00 92.75 189 LEU A O 1
ATOM 1403 N N . ILE A 1 190 ? 7.894 3.303 -8.068 1.00 92.25 190 ILE A N 1
ATOM 1404 C CA . ILE A 1 190 ? 9.358 3.404 -8.162 1.00 92.25 190 ILE A CA 1
ATOM 1405 C C . ILE A 1 190 ? 9.836 2.723 -9.448 1.00 92.25 190 ILE A C 1
ATOM 1407 O O . ILE A 1 190 ? 10.628 3.302 -10.194 1.00 92.25 190 ILE A O 1
ATOM 1411 N N . GLY A 1 191 ? 9.330 1.522 -9.742 1.00 87.31 191 GLY A N 1
ATOM 1412 C CA . GLY A 1 191 ? 9.655 0.801 -10.968 1.00 87.31 191 GLY A CA 1
ATOM 1413 C C . GLY A 1 191 ? 9.273 1.576 -12.230 1.00 87.31 191 GLY A C 1
ATOM 1414 O O . GLY A 1 191 ? 10.063 1.655 -13.170 1.00 87.31 191 GLY A O 1
ATOM 1415 N N . GLU A 1 192 ? 8.091 2.197 -12.243 1.00 92.31 192 GLU A N 1
ATOM 1416 C CA . GLU A 1 192 ? 7.622 3.042 -13.343 1.00 92.31 192 GLU A CA 1
ATOM 1417 C C . GLU A 1 192 ? 8.592 4.196 -13.603 1.00 92.31 192 GLU A C 1
ATOM 1419 O O . GLU A 1 192 ? 8.989 4.424 -14.749 1.00 92.31 192 GLU A O 1
ATOM 1424 N N . LYS A 1 193 ? 8.998 4.900 -12.540 1.00 92.12 193 LYS A N 1
ATOM 1425 C CA . LYS A 1 193 ? 9.951 6.007 -12.628 1.00 92.12 193 LYS A CA 1
ATOM 1426 C C . LYS A 1 193 ? 11.293 5.545 -13.194 1.00 92.12 193 LYS A C 1
ATOM 1428 O O . LYS A 1 193 ? 11.795 6.165 -14.122 1.00 92.12 193 LYS A O 1
ATOM 1433 N N . LEU A 1 194 ? 11.832 4.429 -12.701 1.00 89.69 194 LEU A N 1
ATOM 1434 C CA . LEU A 1 194 ? 13.104 3.880 -13.183 1.00 89.69 194 LEU A CA 1
ATOM 1435 C C . LEU A 1 194 ? 13.066 3.553 -14.681 1.00 89.69 194 LEU A C 1
ATOM 1437 O O . LEU A 1 194 ? 14.012 3.855 -15.405 1.00 89.69 194 LEU A O 1
ATOM 1441 N N . ILE A 1 195 ? 11.968 2.964 -15.164 1.00 89.50 195 ILE A N 1
ATOM 1442 C CA . ILE A 1 195 ? 11.812 2.680 -16.594 1.00 89.50 195 ILE A CA 1
ATOM 1443 C C . ILE A 1 195 ? 11.656 3.965 -17.416 1.00 89.50 195 ILE A C 1
ATOM 1445 O O . ILE A 1 195 ? 12.200 4.048 -18.518 1.00 89.50 195 ILE A O 1
ATOM 1449 N N . LYS A 1 196 ? 10.914 4.959 -16.913 1.00 90.75 196 LYS A N 1
ATOM 1450 C CA . LYS A 1 196 ? 10.774 6.264 -17.577 1.00 90.75 196 LYS A CA 1
ATOM 1451 C C . LYS A 1 196 ? 12.121 6.969 -17.709 1.00 90.75 196 LYS A C 1
ATOM 1453 O O . LYS A 1 196 ? 12.457 7.394 -18.809 1.00 90.75 196 LYS A O 1
ATOM 1458 N N . ASP A 1 197 ? 12.913 6.990 -16.641 1.00 89.12 197 ASP A N 1
ATOM 1459 C CA . ASP A 1 197 ? 14.259 7.565 -16.657 1.00 89.12 197 ASP A CA 1
ATOM 1460 C C . ASP A 1 197 ? 15.138 6.882 -17.723 1.00 89.12 197 ASP A C 1
ATOM 1462 O O . ASP A 1 197 ? 15.871 7.549 -18.453 1.00 89.12 197 ASP A O 1
ATOM 1466 N N . GLU A 1 198 ? 15.032 5.557 -17.874 1.00 85.25 198 GLU A N 1
ATOM 1467 C CA . GLU A 1 198 ? 15.784 4.811 -18.889 1.00 85.25 198 GLU A CA 1
ATOM 1468 C C . GLU A 1 198 ? 15.289 5.073 -20.323 1.00 85.25 198 GLU A C 1
ATOM 1470 O O . GLU A 1 198 ? 16.087 5.202 -21.255 1.00 85.25 198 GLU A O 1
ATOM 1475 N N . LEU A 1 199 ? 13.974 5.217 -20.510 1.00 86.88 199 LEU A N 1
ATOM 1476 C CA . LEU A 1 199 ? 13.382 5.647 -21.779 1.00 86.88 199 LEU A CA 1
ATOM 1477 C C . LEU A 1 199 ? 13.861 7.042 -22.185 1.00 86.88 199 LEU A C 1
ATOM 1479 O O . LEU A 1 199 ? 14.203 7.256 -23.349 1.00 86.88 199 LEU A O 1
ATOM 1483 N N . ASP A 1 200 ? 13.902 7.979 -21.242 1.00 87.06 200 ASP A N 1
ATOM 1484 C CA . ASP A 1 200 ? 14.302 9.359 -21.501 1.00 87.06 200 ASP A CA 1
ATOM 1485 C C . ASP A 1 200 ? 15.807 9.470 -21.785 1.00 87.06 200 ASP A C 1
ATOM 1487 O O . ASP A 1 200 ? 16.211 10.208 -22.689 1.00 87.06 200 ASP A O 1
ATOM 1491 N N . ARG A 1 201 ? 16.648 8.659 -21.126 1.00 83.25 201 ARG A N 1
ATOM 1492 C CA . ARG A 1 201 ? 18.064 8.489 -21.510 1.00 83.25 201 ARG A CA 1
ATOM 1493 C C . ARG A 1 201 ? 18.204 7.973 -22.941 1.00 83.25 201 ARG A C 1
ATOM 1495 O O . ARG A 1 201 ? 18.946 8.550 -23.732 1.00 83.25 201 ARG A O 1
ATOM 1502 N N . GLY A 1 202 ? 17.447 6.937 -23.308 1.00 77.75 202 GLY A N 1
ATOM 1503 C CA . GLY A 1 202 ? 17.445 6.417 -24.678 1.00 77.75 202 GLY A CA 1
ATOM 1504 C C . GLY A 1 202 ? 17.009 7.460 -25.714 1.00 77.75 202 GLY A C 1
ATOM 1505 O O . GLY A 1 202 ? 17.607 7.557 -26.782 1.00 77.75 202 GLY A O 1
ATOM 1506 N N . ARG A 1 203 ? 15.999 8.279 -25.396 1.00 78.56 203 ARG A N 1
ATOM 1507 C CA . ARG A 1 203 ? 15.464 9.320 -26.293 1.00 78.56 203 ARG A CA 1
ATOM 1508 C C . ARG A 1 203 ? 16.368 10.544 -26.422 1.00 78.56 203 ARG A C 1
ATOM 1510 O O . ARG A 1 203 ? 16.511 11.087 -27.518 1.00 78.56 203 ARG A O 1
ATOM 1517 N N . SER A 1 204 ? 16.971 10.991 -25.326 1.00 72.06 204 SER A N 1
ATOM 1518 C CA . SER A 1 204 ? 17.898 12.131 -25.326 1.00 72.06 204 SER A CA 1
ATOM 1519 C C . SER A 1 204 ? 19.161 11.838 -26.139 1.00 72.06 204 SER A C 1
ATOM 1521 O O . SER A 1 204 ? 19.608 12.710 -26.886 1.00 72.06 204 SER A O 1
ATOM 1523 N N . ALA A 1 205 ? 19.656 10.596 -26.108 1.00 66.62 205 ALA A N 1
ATOM 1524 C CA . ALA A 1 205 ? 20.725 10.145 -26.998 1.00 66.62 205 ALA A CA 1
ATOM 1525 C C . ALA A 1 205 ? 20.358 10.328 -28.487 1.00 66.62 205 ALA A C 1
ATOM 1527 O O . ALA A 1 205 ? 21.156 10.861 -29.256 1.00 66.62 205 ALA A O 1
ATOM 1528 N N . THR A 1 206 ? 19.124 9.995 -28.890 1.00 63.78 206 THR A N 1
ATOM 1529 C CA . THR A 1 206 ? 18.639 10.248 -30.265 1.00 63.78 206 THR A CA 1
ATOM 1530 C C . THR A 1 206 ? 18.437 11.721 -30.608 1.00 63.78 206 THR A C 1
ATOM 1532 O O . THR A 1 206 ? 18.639 12.110 -31.757 1.00 63.78 206 THR A O 1
ATOM 1535 N N . ALA A 1 207 ? 18.027 12.559 -29.653 1.00 59.22 207 ALA A N 1
ATOM 1536 C CA . ALA A 1 207 ? 17.822 13.987 -29.900 1.00 59.22 207 ALA A CA 1
ATOM 1537 C C . ALA A 1 207 ? 19.151 14.710 -30.186 1.00 59.22 207 ALA A C 1
ATOM 1539 O O . ALA A 1 207 ? 19.229 15.516 -31.115 1.00 59.22 207 ALA A O 1
ATOM 1540 N N . LEU A 1 208 ? 20.209 14.368 -29.442 1.00 59.97 208 LEU A N 1
ATOM 1541 C CA . LEU A 1 208 ? 21.573 14.846 -29.695 1.00 59.97 208 LEU A CA 1
ATOM 1542 C C . LEU A 1 208 ? 22.092 14.393 -31.070 1.00 59.97 208 LEU A C 1
ATOM 1544 O O . LEU A 1 208 ? 22.757 15.158 -31.765 1.00 59.97 208 LEU A O 1
ATOM 1548 N N . GLU A 1 209 ? 21.737 13.183 -31.506 1.00 61.84 209 GLU A N 1
ATOM 1549 C CA . GLU A 1 209 ? 22.114 12.658 -32.822 1.00 61.84 209 GLU A CA 1
ATOM 1550 C C . GLU A 1 209 ? 21.383 13.362 -33.981 1.00 61.84 209 GLU A C 1
ATOM 1552 O O . GLU A 1 209 ? 22.006 13.694 -34.990 1.00 61.84 209 GLU A O 1
ATOM 1557 N N . LEU A 1 210 ? 20.077 13.635 -33.853 1.00 59.66 210 LEU A N 1
ATOM 1558 C CA . LEU A 1 210 ? 19.328 14.424 -34.842 1.00 59.66 210 LEU A CA 1
ATOM 1559 C C . LEU A 1 210 ? 19.904 15.839 -34.972 1.00 59.66 210 LEU A C 1
ATOM 1561 O O . LEU A 1 210 ? 20.035 16.341 -36.088 1.00 59.66 210 LEU A O 1
ATOM 1565 N N . ALA A 1 211 ? 20.313 16.445 -33.855 1.00 59.50 211 ALA A N 1
ATOM 1566 C CA . ALA A 1 211 ? 21.008 17.727 -33.854 1.00 59.50 211 ALA A CA 1
ATOM 1567 C C . ALA A 1 211 ? 22.385 17.641 -34.542 1.00 59.50 211 ALA A C 1
ATOM 1569 O O . ALA A 1 211 ? 22.712 18.511 -35.346 1.00 59.50 211 ALA A O 1
ATOM 1570 N N . ALA A 1 212 ? 23.164 16.578 -34.311 1.00 62.22 212 ALA A N 1
ATOM 1571 C CA . ALA A 1 212 ? 24.457 16.368 -34.969 1.00 62.22 212 ALA A CA 1
ATOM 1572 C C . ALA A 1 212 ? 24.323 16.109 -36.483 1.00 62.22 212 ALA A C 1
ATOM 1574 O O . ALA A 1 212 ? 25.098 16.645 -37.275 1.00 62.22 212 ALA A O 1
ATOM 1575 N N . LYS A 1 213 ? 23.315 15.338 -36.919 1.00 63.31 213 LYS A N 1
ATOM 1576 C CA . LYS A 1 213 ? 23.012 15.137 -38.348 1.00 63.31 213 LYS A CA 1
ATOM 1577 C C . LYS A 1 213 ? 22.537 16.424 -39.015 1.00 63.31 213 LYS A C 1
ATOM 1579 O O . LYS A 1 213 ? 22.972 16.708 -40.127 1.00 63.31 213 LYS A O 1
ATOM 1584 N N . ALA A 1 214 ? 21.693 17.207 -38.344 1.00 59.59 214 ALA A N 1
ATOM 1585 C CA . ALA A 1 214 ? 21.277 18.519 -38.831 1.00 59.59 214 ALA A CA 1
ATOM 1586 C C . ALA A 1 214 ? 22.469 19.489 -38.932 1.00 59.59 214 ALA A C 1
ATOM 1588 O O . ALA A 1 214 ? 22.585 20.196 -39.929 1.00 59.59 214 ALA A O 1
ATOM 1589 N N . ALA A 1 215 ? 23.390 19.471 -37.962 1.00 58.22 215 ALA A N 1
ATOM 1590 C CA . ALA A 1 215 ? 24.610 20.279 -37.981 1.00 58.22 215 ALA A CA 1
ATOM 1591 C C . ALA A 1 215 ? 25.573 19.872 -39.112 1.00 58.22 215 ALA A C 1
ATOM 1593 O O . ALA A 1 215 ? 26.067 20.736 -39.831 1.00 58.22 215 ALA A O 1
ATOM 1594 N N . ASN A 1 216 ? 25.789 18.571 -39.332 1.00 64.69 216 ASN A N 1
ATOM 1595 C CA . ASN A 1 216 ? 26.620 18.080 -40.438 1.00 64.69 216 ASN A CA 1
ATOM 1596 C C . ASN A 1 216 ? 25.983 18.352 -41.807 1.00 64.69 216 ASN A C 1
ATOM 1598 O O . ASN A 1 216 ? 26.677 18.758 -42.734 1.00 64.69 216 ASN A O 1
ATOM 1602 N N . ALA A 1 217 ? 24.665 18.179 -41.941 1.00 61.59 217 ALA A N 1
ATOM 1603 C CA . ALA A 1 217 ? 23.951 18.542 -43.163 1.00 61.59 217 ALA A CA 1
ATOM 1604 C C . ALA A 1 217 ? 24.053 20.052 -43.442 1.00 61.59 217 ALA A C 1
ATOM 1606 O O . ALA A 1 217 ? 24.294 20.447 -44.580 1.00 61.59 217 ALA A O 1
ATOM 1607 N N . ALA A 1 218 ? 23.952 20.891 -42.406 1.00 55.06 218 ALA A N 1
ATOM 1608 C CA . ALA A 1 218 ? 24.146 22.332 -42.527 1.00 55.06 218 ALA A CA 1
ATOM 1609 C C . ALA A 1 218 ? 25.584 22.697 -42.943 1.00 55.06 218 ALA A C 1
ATOM 1611 O O . ALA A 1 218 ? 25.749 23.539 -43.818 1.00 55.06 218 ALA A O 1
ATOM 1612 N N . ALA A 1 219 ? 26.608 22.035 -42.390 1.00 58.47 219 ALA A N 1
ATOM 1613 C CA . ALA A 1 219 ? 28.014 22.259 -42.748 1.00 58.47 219 ALA A CA 1
ATOM 1614 C C . ALA A 1 219 ? 28.336 21.869 -44.204 1.00 58.47 219 ALA A C 1
ATOM 1616 O O . ALA A 1 219 ? 29.065 22.577 -44.898 1.00 58.47 219 ALA A O 1
ATOM 1617 N N . VAL A 1 220 ? 27.741 20.778 -44.699 1.00 69.44 220 VAL A N 1
ATOM 1618 C CA . VAL A 1 220 ? 27.872 20.354 -46.104 1.00 69.44 220 VAL A CA 1
ATOM 1619 C C . VAL A 1 220 ? 27.179 21.341 -47.051 1.00 69.44 220 VAL A C 1
ATOM 1621 O O . VAL A 1 220 ? 27.678 21.595 -48.145 1.00 69.44 220 VAL A O 1
ATOM 1624 N N . MET A 1 221 ? 26.059 21.942 -46.636 1.00 60.09 221 MET A N 1
ATOM 1625 C CA . MET A 1 221 ? 25.353 22.943 -47.444 1.00 60.09 221 MET A CA 1
ATOM 1626 C C . MET A 1 221 ? 26.027 24.324 -47.450 1.00 60.09 221 MET A C 1
ATOM 1628 O O . MET A 1 221 ? 25.836 25.071 -48.406 1.00 60.09 221 MET A O 1
ATOM 1632 N N . THR A 1 222 ? 26.818 24.675 -46.430 1.00 67.50 222 THR A N 1
ATOM 1633 C CA . THR A 1 222 ? 27.537 25.962 -46.363 1.00 67.50 222 THR A CA 1
ATOM 1634 C C . THR A 1 222 ? 28.939 25.932 -46.977 1.00 67.50 222 THR A C 1
ATOM 1636 O O . THR A 1 222 ? 29.590 26.973 -47.026 1.00 67.50 222 THR A O 1
ATOM 1639 N N . GLY A 1 223 ? 29.401 24.785 -47.492 1.00 51.38 223 GLY A N 1
ATOM 1640 C CA . GLY A 1 223 ? 30.670 24.684 -48.225 1.00 51.38 223 GLY A CA 1
ATOM 1641 C C . GLY A 1 223 ? 31.920 24.937 -47.375 1.00 51.38 223 GLY A C 1
ATOM 1642 O O . GLY A 1 223 ? 32.957 25.307 -47.917 1.00 51.38 223 GLY A O 1
ATOM 1643 N N . ALA A 1 224 ? 31.830 24.763 -46.055 1.00 53.56 224 ALA A N 1
ATOM 1644 C CA . ALA A 1 224 ? 32.971 24.823 -45.147 1.00 53.56 224 ALA A CA 1
ATOM 1645 C C . ALA A 1 224 ? 33.550 23.409 -44.959 1.00 53.56 224 ALA A C 1
ATOM 1647 O O . ALA A 1 224 ? 33.267 22.748 -43.960 1.00 53.56 224 ALA A O 1
ATOM 1648 N N . ALA A 1 225 ? 34.310 22.933 -45.946 1.00 46.94 225 ALA A N 1
ATOM 1649 C CA . ALA A 1 225 ? 35.136 21.728 -45.853 1.00 46.94 225 ALA A CA 1
ATOM 1650 C C . ALA A 1 225 ? 36.564 22.049 -46.302 1.00 46.94 225 ALA A C 1
ATOM 1652 O O . ALA A 1 225 ? 36.701 22.753 -47.328 1.00 46.94 225 ALA A O 1
#

Secondary structure (DSSP, 8-state):
------HHHHHHHHHHTS---HHHHHHHHHHHHHHHHHHHHHHHHHHHHH-TTS-HHHHHHHHHHHHHHHHTTHHHHHHHHHHHHHHHHHHHHHHHHHHTSPPTTTTTTHHHHHHHHHHS-HHHHHHHHHHHHHTT-HHHHHHHHTS-HHHHT--HHHHHHHHHHHHHHH-HHHHHHHHHHHHHHHHHHHHHHHHHHHHHHHHHHHHHHHHHHHHHHHHHHTT--

pLDDT: mean 86.28, std 12.41, range [36.0, 97.75]

Foldseek 3Di:
DPPPDPVLVVLLVVLVVAPDDPLSVLLSVLSVLLSVLVVVLVVVLVVLVPPPPDDPLRSLVVSLVSLCVSQVCSLVSLLVSLVVLQVQLVVLVVVLVVLLAAPPVLVVCLVVLLVVLQPDDPVVNVVVLVVCLVVVVSSNLSSCLVDDCVSSVHDPVSNVSSSVSSCVPPPVVSVSSNVSSNSSSVSSNVSSVVSVVSSVVSVVSVVVSVVVVVVVVVCVVVPPD

Radius of gyration: 28.52 Å; chains: 1; bounding box: 62×40×82 Å

Sequence (225 aa):
MTDFSNPLSALGARILELPSFTSTRSAASTIGAASQALTNLRRDMEVLAQDRTMTEAGQLARVATLTTRRLSGQPAQLAAGARAAASAALTAMEKLKAAERVPIEERHLAPEIRAHVRGLDLHERVAFMAEATKNADLPTLRAVVEVPGFLTQVSPQMLDLARAKIHEIVAPDAVAEAEAAQAAAEMLLIGEKLIKDELDRGRSATALELAAKAANAAAVMTGAA